Protein AF-0000000066670942 (afdb_homodimer)

pLDDT: mean 93.91, std 6.92, range [53.69, 98.94]

Sequence (354 aa):
MFTFVSGNLALDFAGTVKARSTTFDD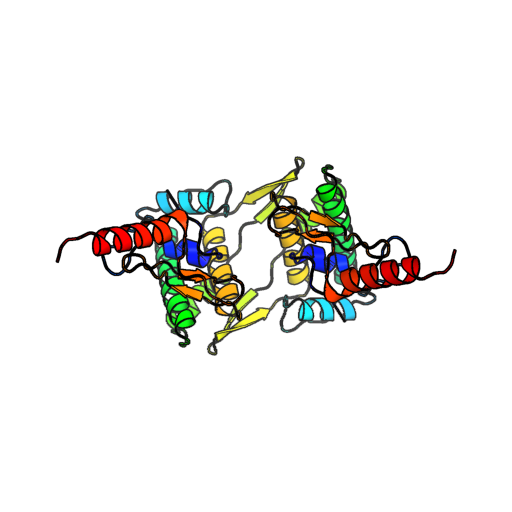SLRTPADLADWFRAAELLDRVSDCDAATFEQAVRLREAAYRMAVAKAHGETFADPDRRLVNELAKGEIPMLSLRPDGTLRRSGPPATALAAIARAAIELLGSPATVKECGRDACTRLYVDASRGGTRRWCDMTICGNRAKSAAFRARQAPEMFTFVSGNLALDFAGTVKARSTTFDDSLRTPADLADWFRAAELLDRVSDCDAATFEQAVRLREAAYRMAVAKAHGETFADPDRRLVNELAKGEIPMLSLRPDGTLRRSGPPATALAAIARAAIELLGSPATVKECGRDACTRLYVDASRGGTRRWCDMTICGNRAKSAAFRARQAPE

Organism: Nocardia brasiliensis (strain ATCC 700358 / HUJEG-1) (NCBI:txid1133849)

InterPro domains:
  IPR010852 Putative stress-induced transcription regulator [PF07336] (7-129)
  IPR010852 Putative stress-induced transcription regulator [PTHR35525] (2-175)
  IPR021005 Zinc finger, CGNR [PF11706] (132-174)
  IPR023286 ABATE domain superfamily [G3DSA:1.10.3300.10] (1-175)
  IPR023286 ABATE domain superfamily [SSF160904] (2-173)

Radius of gyration: 22.53 Å; Cα contacts (8 Å, |Δi|>4): 628; chains: 2; bounding box: 54×66×53 Å

Foldseek 3Di:
DQDDLFAFLLLSLLCCQFFDPDDRHHQLPDQVSLQVVCCVSVQAVDADGDDPVLSVLSVLLSVLLLQLLVCQLVVHDRDPVSVVSLVVLLPDAAWDWDADPVGDIHTHDYSSNSSNVSSVRSCVCSVDPWHKHAAQAPRGGRIHTQPDDPSPDRHSDCVPRVVVVVVVVVVVVVPDD/DQDDQQAFLLLSLLCCQFFDDDDRHHQLDDQVSLQVVCCVSVQAVDADGDDPVLSVLSVLLSVLLLQLLVCQLVVHDRDPVSVVSLVVLLPDAAWDWDADPVGDIHTHDYSSNSSNVSSVRSCVCSVDPWHKHAAQAPRGGRIHTQPDDPSPDRHSDCVPRVVVVVVVVVVVVVPDD

Structure (mmCIF, N/CA/C/O backbone):
data_AF-0000000066670942-model_v1
#
loop_
_entity.id
_entity.type
_entity.pdbx_description
1 polymer 'Zinc finger CGNR domain-containing protein'
#
loop_
_atom_site.group_PDB
_atom_site.id
_atom_site.type_symbol
_atom_site.label_atom_id
_atom_site.label_alt_id
_atom_site.label_comp_id
_atom_site.label_asym_id
_atom_site.label_entity_id
_atom_site.label_seq_id
_atom_site.pdbx_PDB_ins_code
_atom_site.Cartn_x
_atom_site.Cartn_y
_atom_site.Cartn_z
_atom_site.occupancy
_atom_site.B_iso_or_equiv
_atom_site.auth_seq_id
_atom_site.auth_comp_id
_atom_site.auth_asym_id
_atom_site.auth_atom_id
_atom_site.pdbx_PDB_model_num
ATOM 1 N N . MET A 1 1 ? -1.327 24 -2.428 1 80.25 1 MET A N 1
ATOM 2 C CA . MET A 1 1 ? -0.848 22.828 -3.143 1 80.25 1 MET A CA 1
ATOM 3 C C . MET A 1 1 ? -0.356 21.766 -2.168 1 80.25 1 MET A C 1
ATOM 5 O O . MET A 1 1 ? 0.244 22.078 -1.141 1 80.25 1 MET A O 1
ATOM 9 N N . PHE A 1 2 ? -0.821 20.469 -2.229 1 92.31 2 PHE A N 1
ATOM 10 C CA . PHE A 1 2 ? -0.444 19.391 -1.327 1 92.31 2 PHE A CA 1
ATOM 11 C C . PHE A 1 2 ? 0.827 18.703 -1.809 1 92.31 2 PHE A C 1
ATOM 13 O O . PHE A 1 2 ? 1.077 18.609 -3.012 1 92.31 2 PHE A O 1
ATOM 20 N N . THR A 1 3 ? 1.643 18.359 -0.934 1 90.56 3 THR A N 1
ATOM 21 C CA . THR A 1 3 ? 2.887 17.672 -1.236 1 90.56 3 THR A CA 1
ATOM 22 C C . THR A 1 3 ? 2.838 16.234 -0.722 1 90.56 3 THR A C 1
ATOM 24 O O . THR A 1 3 ? 2.391 15.984 0.4 1 90.56 3 THR A O 1
ATOM 27 N N . PHE A 1 4 ? 3.201 15.32 -1.55 1 95.56 4 PHE A N 1
ATOM 28 C CA . PHE A 1 4 ? 3.227 13.906 -1.204 1 95.56 4 PHE A CA 1
ATOM 29 C C . PHE A 1 4 ? 4.648 13.359 -1.278 1 95.56 4 PHE A C 1
ATOM 31 O O . PHE A 1 4 ? 5.047 12.797 -2.299 1 95.56 4 PHE A O 1
ATOM 38 N N . VAL A 1 5 ? 5.43 13.43 -0.169 1 94.75 5 VAL A N 1
ATOM 39 C CA . VAL A 1 5 ? 6.852 13.102 -0.218 1 94.75 5 VAL A CA 1
ATOM 40 C C . VAL A 1 5 ? 7.215 12.195 0.955 1 94.75 5 VAL A C 1
ATOM 42 O O . VAL A 1 5 ? 8.383 11.852 1.146 1 94.75 5 VAL A O 1
ATOM 45 N N . SER A 1 6 ? 6.227 11.828 1.729 1 96.88 6 SER A N 1
ATOM 46 C CA . SER A 1 6 ? 6.504 11.18 3.006 1 96.88 6 SER A CA 1
ATOM 47 C C . SER A 1 6 ? 6.68 9.672 2.834 1 96.88 6 SER A C 1
ATOM 49 O O . SER A 1 6 ? 7.164 8.992 3.74 1 96.88 6 SER A O 1
ATOM 51 N N . GLY A 1 7 ? 6.238 9.117 1.655 1 96.25 7 GLY A N 1
ATOM 52 C CA . GLY A 1 7 ? 6.355 7.688 1.405 1 96.25 7 GLY A CA 1
ATOM 53 C C . GLY A 1 7 ? 5.258 6.875 2.064 1 96.25 7 GLY A C 1
ATOM 54 O O . GLY A 1 7 ? 5.336 5.645 2.117 1 96.25 7 GLY A O 1
ATOM 55 N N . ASN A 1 8 ? 4.297 7.5 2.623 1 97.88 8 ASN A N 1
ATOM 56 C CA . ASN A 1 8 ? 3.156 6.887 3.297 1 97.88 8 ASN A CA 1
ATOM 57 C C . ASN A 1 8 ? 1.965 7.84 3.354 1 97.88 8 ASN A C 1
ATOM 59 O O . ASN A 1 8 ? 2.121 9.016 3.684 1 97.88 8 ASN A O 1
ATOM 63 N N . LEU A 1 9 ? 0.841 7.309 3.113 1 98.38 9 LEU A N 1
ATOM 64 C CA . LEU A 1 9 ? -0.393 8.078 3.002 1 98.38 9 LEU A CA 1
ATOM 65 C C . LEU A 1 9 ? -0.687 8.828 4.301 1 98.38 9 LEU A C 1
ATOM 67 O O . LEU A 1 9 ? -1.054 10 4.277 1 98.38 9 LEU A O 1
ATOM 71 N N . ALA A 1 10 ? -0.563 8.172 5.438 1 98.81 10 ALA A N 1
ATOM 72 C CA . ALA A 1 10 ? -0.869 8.781 6.727 1 98.81 10 ALA A CA 1
ATOM 73 C C . ALA A 1 10 ? 0.127 9.891 7.059 1 98.81 10 ALA A C 1
ATOM 75 O O . ALA A 1 10 ? -0.242 10.906 7.645 1 98.81 10 ALA A O 1
ATOM 76 N N . LEU A 1 11 ? 1.352 9.711 6.688 1 98.56 11 LEU A N 1
ATOM 77 C CA . LEU A 1 11 ? 2.355 10.75 6.914 1 98.56 11 LEU A CA 1
ATOM 78 C C . LEU A 1 11 ? 2.123 11.938 5.992 1 98.56 11 LEU A C 1
ATOM 80 O O . LEU A 1 11 ? 2.312 13.086 6.398 1 98.56 11 LEU A O 1
ATOM 84 N N . ASP A 1 12 ? 1.774 11.633 4.773 1 98.31 12 ASP A N 1
ATOM 85 C CA . ASP A 1 12 ? 1.421 12.727 3.869 1 98.31 12 ASP A CA 1
ATOM 86 C C . ASP A 1 12 ? 0.23 13.516 4.406 1 98.31 12 ASP A C 1
ATOM 88 O O . ASP A 1 12 ? 0.183 14.742 4.273 1 98.31 12 ASP A O 1
ATOM 92 N N . PHE A 1 13 ? -0.687 12.859 5.035 1 98.69 13 PHE A N 1
ATOM 93 C CA . PHE A 1 13 ? -1.84 13.523 5.629 1 98.69 13 PHE A CA 1
ATOM 94 C C . PHE A 1 13 ? -1.417 14.375 6.816 1 98.69 13 PHE A C 1
ATOM 96 O O . PHE A 1 13 ? -1.829 15.531 6.934 1 98.69 13 PHE A O 1
ATOM 103 N N . ALA A 1 14 ? -0.593 13.828 7.656 1 97.88 14 ALA A N 1
ATOM 104 C CA . ALA A 1 14 ? -0.061 14.594 8.789 1 97.88 14 ALA A CA 1
ATOM 105 C C . ALA A 1 14 ? 0.702 15.82 8.305 1 97.88 14 ALA A C 1
ATOM 107 O O . ALA A 1 14 ? 0.715 16.859 8.984 1 97.88 14 ALA A O 1
ATOM 108 N N . GLY A 1 15 ? 1.267 15.688 7.133 1 96.19 15 GLY A N 1
ATOM 109 C CA . GLY A 1 15 ? 2.094 16.734 6.559 1 96.19 15 GLY A CA 1
ATOM 110 C C . GLY A 1 15 ? 1.286 17.891 5.996 1 96.19 15 GLY A C 1
ATOM 111 O O . GLY A 1 15 ? 1.852 18.859 5.484 1 96.19 15 GLY A O 1
ATOM 112 N N . THR A 1 16 ? -0.009 17.781 6.07 1 96.88 16 THR A N 1
ATOM 113 C CA . THR A 1 16 ? -0.813 18.922 5.664 1 96.88 16 THR A CA 1
ATOM 114 C C . THR A 1 16 ? -0.578 20.109 6.602 1 96.88 16 THR A C 1
ATOM 116 O O . THR A 1 16 ? -0.905 21.25 6.266 1 96.88 16 THR A O 1
ATOM 119 N N . VAL A 1 17 ? -0.156 19.797 7.832 1 94.94 17 VAL A N 1
ATOM 120 C CA . VAL A 1 17 ? 0.476 20.828 8.648 1 94.94 17 VAL A CA 1
ATOM 121 C C . VAL A 1 17 ? 1.97 20.891 8.336 1 94.94 17 VAL A C 1
ATOM 123 O O . VAL A 1 17 ? 2.727 20 8.711 1 94.94 17 VAL A O 1
ATOM 126 N N . LYS A 1 18 ? 2.383 21.828 7.688 1 86.25 18 LYS A N 1
ATOM 127 C CA . LYS A 1 18 ? 3.729 21.906 7.125 1 86.25 18 LYS A CA 1
ATOM 128 C C . LYS A 1 18 ? 4.766 22.172 8.211 1 86.25 18 LYS A C 1
ATOM 130 O O . LYS A 1 18 ? 5.906 21.719 8.117 1 86.25 18 LYS A O 1
ATOM 135 N N . ALA A 1 19 ? 4.434 23.016 9.164 1 86.12 19 ALA A N 1
ATOM 136 C CA . ALA A 1 19 ? 5.301 23.359 10.289 1 86.12 19 ALA A CA 1
ATOM 137 C C . ALA A 1 19 ? 4.508 23.422 11.594 1 86.12 19 ALA A C 1
ATOM 139 O O . ALA A 1 19 ? 3.439 24.031 11.641 1 86.12 19 ALA A O 1
ATOM 140 N N . ARG A 1 20 ? 5 22.766 12.555 1 87.88 20 ARG A N 1
ATOM 141 C CA . ARG A 1 20 ? 4.293 22.688 13.828 1 87.88 20 ARG A CA 1
ATOM 142 C C . ARG A 1 20 ? 5.055 23.438 14.914 1 87.88 20 ARG A C 1
ATOM 144 O O . ARG A 1 20 ? 4.477 23.812 15.945 1 87.88 20 ARG A O 1
ATOM 151 N N . SER A 1 21 ? 6.242 23.719 14.742 1 79.25 21 SER A N 1
ATOM 152 C CA . SER A 1 21 ? 7.066 24.328 15.781 1 79.25 21 SER A CA 1
ATOM 153 C C . SER A 1 21 ? 7.242 25.828 15.539 1 79.25 21 SER A C 1
ATOM 155 O O . SER A 1 21 ? 7.426 26.594 16.484 1 79.25 21 SER A O 1
ATOM 157 N N . THR A 1 22 ? 7.277 26.312 14.328 1 77.44 22 THR A N 1
ATOM 158 C CA . THR A 1 22 ? 7.504 27.719 14.031 1 77.44 22 THR A CA 1
ATOM 159 C C . THR A 1 22 ? 6.203 28.406 13.609 1 77.44 22 THR A C 1
ATOM 161 O O . THR A 1 22 ? 5.484 28.953 14.445 1 77.44 22 THR A O 1
ATOM 164 N N . THR A 1 23 ? 5.977 28.328 12.266 1 72.25 23 THR A N 1
ATOM 165 C CA . THR A 1 23 ? 4.734 28.906 11.773 1 72.25 23 THR A CA 1
ATOM 166 C C . THR A 1 23 ? 3.715 27.812 11.461 1 72.25 23 THR A C 1
ATOM 168 O O . THR A 1 23 ? 3.932 26.984 10.57 1 72.25 23 THR A O 1
ATOM 171 N N . PHE A 1 24 ? 2.799 27.734 12.484 1 74.5 24 PHE A N 1
ATOM 172 C CA . PHE A 1 24 ? 1.736 26.766 12.234 1 74.5 24 PHE A CA 1
ATOM 173 C C . PHE A 1 24 ? 1.035 27.062 10.914 1 74.5 24 PHE A C 1
ATOM 175 O O . PHE A 1 24 ? 0.404 28.109 10.758 1 74.5 24 PHE A O 1
ATOM 182 N N . ASP A 1 25 ? 1.365 26.156 9.898 1 85.88 25 ASP A N 1
ATOM 183 C CA . ASP A 1 25 ? 0.782 26.266 8.562 1 85.88 25 ASP A CA 1
ATOM 184 C C . ASP A 1 25 ? -0.02 25.031 8.211 1 85.88 25 ASP A C 1
ATOM 186 O O . ASP A 1 25 ? 0.55 24 7.812 1 85.88 25 ASP A O 1
ATOM 190 N N . ASP A 1 26 ? -1.391 25.172 8.305 1 92.12 26 ASP A N 1
ATOM 191 C CA . ASP A 1 26 ? -2.326 24.078 8.086 1 92.12 26 ASP A CA 1
ATOM 192 C C . ASP A 1 26 ? -3.045 24.219 6.746 1 92.12 26 ASP A C 1
ATOM 194 O O . ASP A 1 26 ? -3.783 25.188 6.539 1 92.12 26 ASP A O 1
ATOM 198 N N . SER A 1 27 ? -2.838 23.266 5.914 1 93.75 27 SER A N 1
ATOM 199 C CA . SER A 1 27 ? -3.467 23.344 4.598 1 93.75 27 SER A CA 1
ATOM 200 C C . SER A 1 27 ? -4.898 22.812 4.645 1 93.75 27 SER A C 1
ATOM 202 O O . SER A 1 27 ? -5.645 22.953 3.672 1 93.75 27 SER A O 1
ATOM 204 N N . LEU A 1 28 ? -5.336 22.25 5.777 1 94.81 28 LEU A N 1
ATOM 205 C CA . LEU A 1 28 ? -6.703 21.781 5.977 1 94.81 28 LEU A CA 1
ATOM 206 C C . LEU A 1 28 ? -7.488 22.734 6.859 1 94.81 28 LEU A C 1
ATOM 208 O O . LEU A 1 28 ? -7.691 22.469 8.047 1 94.81 28 LEU A O 1
ATOM 212 N N . ARG A 1 29 ? -8.086 23.734 6.27 1 94.12 29 ARG A N 1
ATOM 213 C CA . ARG A 1 29 ? -8.758 24.781 7.031 1 94.12 29 ARG A CA 1
ATOM 214 C C . ARG A 1 29 ? -10.266 24.562 7.043 1 94.12 29 ARG A C 1
ATOM 216 O O . ARG A 1 29 ? -10.945 24.984 7.98 1 94.12 29 ARG A O 1
ATOM 223 N N . THR A 1 30 ? -10.758 23.922 5.977 1 95.31 30 THR A N 1
ATOM 224 C CA . THR A 1 30 ? -12.195 23.703 5.82 1 95.31 30 THR A CA 1
ATOM 225 C C . THR A 1 30 ? -12.484 22.297 5.34 1 95.31 30 THR A C 1
ATOM 227 O O . THR A 1 30 ? -11.594 21.609 4.828 1 95.31 30 THR A O 1
ATOM 230 N N . PRO A 1 31 ? -13.734 21.891 5.492 1 96.62 31 PRO A N 1
ATOM 231 C CA . PRO A 1 31 ? -14.117 20.594 4.93 1 96.62 31 PRO A CA 1
ATOM 232 C C . PRO A 1 31 ? -13.844 20.5 3.432 1 96.62 31 PRO A C 1
ATOM 234 O O . PRO A 1 31 ? -13.539 19.422 2.926 1 96.62 31 PRO A O 1
ATOM 237 N N . ALA A 1 32 ? -13.961 21.594 2.77 1 95.75 32 ALA A N 1
ATOM 238 C CA . ALA A 1 32 ? -13.672 21.609 1.339 1 95.75 32 ALA A CA 1
ATOM 239 C C . ALA A 1 32 ? -12.195 21.297 1.071 1 95.75 32 ALA A C 1
ATOM 241 O O . ALA A 1 32 ? -11.867 20.625 0.099 1 95.75 32 ALA A O 1
ATOM 242 N N . ASP A 1 33 ? -11.312 21.781 1.897 1 96.56 33 ASP A N 1
ATOM 243 C CA . ASP A 1 33 ? -9.891 21.469 1.775 1 96.56 33 ASP A CA 1
ATOM 244 C C . ASP A 1 33 ? -9.633 19.984 1.952 1 96.56 33 ASP A C 1
ATOM 246 O O . ASP A 1 33 ? -8.766 19.406 1.286 1 96.56 33 ASP A O 1
ATOM 250 N N . LEU A 1 34 ? -10.398 19.422 2.869 1 97.69 34 LEU A N 1
ATOM 251 C CA . LEU A 1 34 ? -10.266 18 3.111 1 97.69 34 LEU A CA 1
ATOM 252 C C . LEU A 1 34 ? -10.664 17.188 1.877 1 97.69 34 LEU A C 1
ATOM 254 O O . LEU A 1 34 ? -9.961 16.266 1.476 1 97.69 34 LEU A O 1
ATOM 258 N N . ALA A 1 35 ? -11.734 17.547 1.282 1 97.06 35 ALA A N 1
ATOM 259 C CA . ALA A 1 35 ? -12.188 16.891 0.056 1 97.06 35 ALA A CA 1
ATOM 260 C C . ALA A 1 35 ? -11.141 17.016 -1.05 1 97.06 35 ALA A C 1
ATOM 262 O O . ALA A 1 35 ? -10.859 16.062 -1.764 1 97.06 35 ALA A O 1
ATOM 263 N N . ASP A 1 36 ? -10.594 18.203 -1.16 1 96.75 36 ASP A N 1
ATOM 264 C CA . ASP A 1 36 ? -9.547 18.438 -2.148 1 96.75 36 ASP A CA 1
ATOM 265 C C . ASP A 1 36 ? -8.336 17.547 -1.884 1 96.75 36 ASP A C 1
ATOM 267 O O . ASP A 1 36 ? -7.723 17.031 -2.82 1 96.75 36 ASP A O 1
ATOM 271 N N . TRP A 1 37 ? -8.039 17.391 -0.646 1 97.88 37 TRP A N 1
ATOM 272 C CA . TRP A 1 37 ? -6.895 16.547 -0.311 1 97.88 37 TRP A CA 1
ATOM 273 C C . TRP A 1 37 ? -7.172 15.094 -0.662 1 97.88 37 TRP A C 1
ATOM 275 O O . TRP A 1 37 ? -6.301 14.398 -1.191 1 97.88 37 TRP A O 1
ATOM 285 N N . PHE A 1 38 ? -8.398 14.578 -0.378 1 98.12 38 PHE A N 1
ATOM 286 C CA . PHE A 1 38 ? -8.766 13.203 -0.715 1 98.12 38 PHE A CA 1
ATOM 287 C C . PHE A 1 38 ? -8.602 12.953 -2.209 1 98.12 38 PHE A C 1
ATOM 289 O O . PHE A 1 38 ? -8.133 11.883 -2.617 1 98.12 38 PHE A O 1
ATOM 296 N N . ARG A 1 39 ? -8.938 13.914 -2.971 1 97 39 ARG A N 1
ATOM 297 C CA . ARG A 1 39 ? -8.812 13.797 -4.418 1 97 39 ARG A CA 1
ATOM 298 C C . ARG A 1 39 ? -7.352 13.812 -4.848 1 97 39 ARG A C 1
ATOM 300 O O . ARG A 1 39 ? -6.918 12.961 -5.625 1 97 39 ARG A O 1
ATOM 307 N N . ALA A 1 40 ? -6.59 14.742 -4.309 1 97.06 40 ALA A N 1
ATOM 308 C CA . ALA A 1 40 ? -5.176 14.891 -4.66 1 97.06 40 ALA A CA 1
ATOM 309 C C . ALA A 1 40 ? -4.383 13.648 -4.254 1 97.06 40 ALA A C 1
ATOM 311 O O . ALA A 1 40 ? -3.434 13.266 -4.941 1 97.06 40 ALA A O 1
ATOM 312 N N . ALA A 1 41 ? -4.797 13.047 -3.158 1 97.75 41 ALA A N 1
ATOM 313 C CA . ALA A 1 41 ? -4.133 11.844 -2.65 1 97.75 41 ALA A CA 1
ATOM 314 C C . ALA A 1 41 ? -4.602 10.602 -3.395 1 97.75 41 ALA A C 1
ATOM 316 O O . ALA A 1 41 ? -4.16 9.484 -3.098 1 97.75 41 ALA A O 1
ATOM 317 N N . GLU A 1 42 ? -5.582 10.797 -4.32 1 97.12 42 GLU A N 1
ATOM 318 C CA . GLU A 1 42 ? -6.129 9.719 -5.141 1 97.12 42 GLU A CA 1
ATOM 319 C C . GLU A 1 42 ? -6.812 8.664 -4.277 1 97.12 42 GLU A C 1
ATOM 321 O O . GLU A 1 42 ? -6.672 7.465 -4.531 1 97.12 42 GLU A O 1
ATOM 326 N N . LEU A 1 43 ? -7.504 9.133 -3.25 1 98 43 LEU A N 1
ATOM 327 C CA . LEU A 1 43 ? -8.281 8.234 -2.402 1 98 43 LEU A CA 1
ATOM 328 C C . LEU A 1 43 ? -9.688 8.047 -2.955 1 98 43 LEU A C 1
ATOM 330 O O . LEU A 1 43 ? -10.273 6.969 -2.812 1 98 43 LEU A O 1
ATOM 334 N N . LEU A 1 44 ? -10.195 9.086 -3.543 1 98 44 LEU A N 1
ATOM 335 C CA . LEU A 1 44 ? -11.516 9.133 -4.16 1 98 44 LEU A CA 1
ATOM 336 C C . LEU A 1 44 ? -11.484 9.945 -5.453 1 98 44 LEU A C 1
ATOM 338 O O . LEU A 1 44 ? -10.891 11.023 -5.5 1 98 44 LEU A O 1
ATOM 342 N N . ASP A 1 45 ? -12.086 9.422 -6.465 1 97 45 ASP A N 1
ATOM 343 C CA . ASP A 1 45 ? -12.109 10.156 -7.727 1 97 45 ASP A CA 1
ATOM 344 C C . ASP A 1 45 ? -13.125 11.297 -7.672 1 97 45 ASP A C 1
ATOM 346 O O . ASP A 1 45 ? -12.875 12.383 -8.203 1 97 45 ASP A O 1
ATOM 350 N N . ARG A 1 46 ? -14.281 11 -7.094 1 93.06 46 ARG A N 1
ATOM 351 C CA . ARG A 1 46 ? -15.297 12.008 -6.793 1 93.06 46 ARG A CA 1
ATOM 352 C C . ARG A 1 46 ? -15.562 12.078 -5.293 1 93.06 46 ARG A C 1
ATOM 354 O O . ARG A 1 46 ? -15.82 11.062 -4.652 1 93.06 46 ARG A O 1
ATOM 361 N N . VAL A 1 47 ? -15.344 13.305 -4.762 1 90.25 47 VAL A N 1
ATOM 362 C CA . VAL A 1 47 ? -15.523 13.453 -3.322 1 90.25 47 VAL A CA 1
ATOM 363 C C . VAL A 1 47 ? -16.734 14.336 -3.043 1 90.25 47 VAL A C 1
ATOM 365 O O . VAL A 1 47 ? -16.828 15.453 -3.559 1 90.25 47 VAL A O 1
ATOM 368 N N . SER A 1 48 ? -17.656 13.742 -2.371 1 88.31 48 SER A N 1
ATOM 369 C CA . SER A 1 48 ? -18.75 14.57 -1.877 1 88.31 48 SER A CA 1
ATOM 370 C C . SER A 1 48 ? -18.281 15.547 -0.812 1 88.31 48 SER A C 1
ATOM 372 O O . SER A 1 48 ? -17.156 15.422 -0.3 1 88.31 48 SER A O 1
ATOM 374 N N . ASP A 1 49 ? -19.078 16.484 -0.504 1 88.44 49 ASP A N 1
ATOM 375 C CA . ASP A 1 49 ? -18.766 17.438 0.546 1 88.44 49 ASP A CA 1
ATOM 376 C C . ASP A 1 49 ? -18.562 16.734 1.89 1 88.44 49 ASP A C 1
ATOM 378 O O . ASP A 1 49 ? -19.359 15.875 2.266 1 88.44 49 ASP A O 1
ATOM 382 N N . CYS A 1 50 ? -17.5 17.078 2.467 1 93.69 50 CYS A N 1
ATOM 383 C CA . CYS A 1 50 ? -17.266 16.594 3.826 1 93.69 50 CYS A CA 1
ATOM 384 C C . CYS A 1 50 ? -18.047 17.438 4.836 1 93.69 50 CYS A C 1
ATOM 386 O O . CYS A 1 50 ? -18.094 18.656 4.723 1 93.69 50 CYS A O 1
ATOM 388 N N . ASP A 1 51 ? -18.688 16.812 5.715 1 94.94 51 ASP A N 1
ATOM 389 C CA . ASP A 1 51 ? -19.375 17.578 6.758 1 94.94 51 ASP A CA 1
ATOM 390 C C . ASP A 1 51 ? -18.422 17.891 7.918 1 94.94 51 ASP A C 1
ATOM 392 O O . ASP A 1 51 ? -17.266 17.469 7.918 1 94.94 51 ASP A O 1
ATOM 396 N N . ALA A 1 52 ? -18.891 18.625 8.836 1 96 52 ALA A N 1
ATOM 397 C CA . ALA A 1 52 ? -18.078 19.109 9.953 1 96 52 ALA A CA 1
ATOM 398 C C . ALA A 1 52 ? -17.578 17.953 10.805 1 96 52 ALA A C 1
ATOM 400 O O . ALA A 1 52 ? -16.453 17.969 11.305 1 96 52 ALA A O 1
ATOM 401 N N . ALA A 1 53 ? -18.438 17 10.953 1 96.12 53 ALA A N 1
ATOM 402 C CA . ALA A 1 53 ? -18.062 15.852 11.773 1 96.12 53 ALA A CA 1
ATOM 403 C C . ALA A 1 53 ? -16.922 15.062 11.141 1 96.12 53 ALA A C 1
ATOM 405 O O . ALA A 1 53 ? -15.977 14.672 11.836 1 96.12 53 ALA A O 1
ATOM 406 N N . THR A 1 54 ? -17.047 14.844 9.852 1 96.62 54 THR A N 1
ATOM 407 C CA . THR A 1 54 ? -15.977 14.156 9.125 1 96.62 54 THR A CA 1
ATOM 408 C C . THR A 1 54 ? -14.68 14.953 9.188 1 96.62 54 THR A C 1
ATOM 410 O O . THR A 1 54 ? -13.602 14.375 9.359 1 96.62 54 THR A O 1
ATOM 413 N N . PHE A 1 55 ? -14.797 16.25 9.055 1 98 55 PHE A N 1
ATOM 414 C CA . PHE A 1 55 ? -13.633 17.125 9.109 1 98 55 PHE A CA 1
ATOM 415 C C . PHE A 1 55 ? -12.961 17.047 10.477 1 98 55 PHE A C 1
ATOM 417 O O . PHE A 1 55 ? -11.734 16.922 10.562 1 98 55 PHE A O 1
ATOM 424 N N . GLU A 1 56 ? -13.711 17.062 11.477 1 97.81 56 GLU A N 1
ATOM 425 C CA . GLU A 1 56 ? -13.164 16.984 12.828 1 97.81 56 GLU A CA 1
ATOM 426 C C . GLU A 1 56 ? -12.469 15.641 13.055 1 97.81 56 GLU A C 1
ATOM 428 O O . GLU A 1 56 ? -11.383 15.594 13.648 1 97.81 56 GLU A O 1
ATOM 433 N N . GLN A 1 57 ? -13.109 14.586 12.602 1 98.19 57 GLN A N 1
ATOM 434 C CA . GLN A 1 57 ? -12.5 13.266 12.719 1 98.19 57 GLN A CA 1
ATOM 435 C C . GLN A 1 57 ? -11.18 13.195 11.961 1 98.19 57 GLN A C 1
ATOM 437 O O . GLN A 1 57 ? -10.219 12.578 12.43 1 98.19 57 GLN A O 1
ATOM 442 N N . ALA A 1 58 ? -11.164 13.812 10.828 1 98.69 58 ALA A N 1
ATOM 443 C CA . ALA A 1 58 ? -9.953 13.836 10.016 1 98.69 58 ALA A CA 1
ATOM 444 C C . ALA A 1 58 ? -8.812 14.531 10.75 1 98.69 58 ALA A C 1
ATOM 446 O O . ALA A 1 58 ? -7.68 14.039 10.75 1 98.69 58 ALA A O 1
ATOM 447 N N . VAL A 1 59 ? -9.125 15.617 11.32 1 98.44 59 VAL A N 1
ATOM 448 C CA . VAL A 1 59 ? -8.117 16.391 12.039 1 98.44 59 VAL A CA 1
ATOM 449 C C . VAL A 1 59 ? -7.609 15.57 13.234 1 98.44 59 VAL A C 1
ATOM 451 O O . VAL A 1 59 ? -6.406 15.523 13.492 1 98.44 59 VAL A O 1
ATOM 454 N N . ARG A 1 60 ? -8.508 14.914 13.93 1 98.75 60 ARG A N 1
ATOM 455 C CA . ARG A 1 60 ? -8.109 14.07 15.047 1 98.75 60 ARG A CA 1
ATOM 456 C C . ARG A 1 60 ? -7.207 12.93 14.578 1 98.75 60 ARG A C 1
ATOM 458 O O . ARG A 1 60 ? -6.215 12.609 15.227 1 98.75 60 ARG A O 1
ATOM 465 N N . LEU A 1 61 ? -7.59 12.352 13.477 1 98.88 61 LEU A N 1
ATOM 466 C CA . LEU A 1 61 ? -6.781 11.281 12.898 1 98.88 61 LEU A CA 1
ATOM 467 C C . LEU A 1 61 ? -5.395 11.789 12.523 1 98.88 61 LEU A C 1
ATOM 469 O O . LEU A 1 61 ? -4.391 11.141 12.82 1 98.88 61 LEU A O 1
ATOM 473 N N . ARG A 1 62 ? -5.375 12.945 11.867 1 98.75 62 ARG A N 1
ATOM 474 C CA . ARG A 1 62 ? -4.121 13.555 11.445 1 98.75 62 ARG A CA 1
ATOM 475 C C . ARG A 1 62 ? -3.174 13.734 12.633 1 98.75 62 ARG A C 1
ATOM 477 O O . ARG A 1 62 ? -2.002 13.359 12.555 1 98.75 62 ARG A O 1
ATOM 484 N N . GLU A 1 63 ? -3.691 14.242 13.688 1 98.38 63 GLU A N 1
ATOM 485 C CA . GLU A 1 63 ? -2.869 14.555 14.852 1 98.38 63 GLU A CA 1
ATOM 486 C C . GLU A 1 63 ? -2.428 13.281 15.57 1 98.38 63 GLU A C 1
ATOM 488 O O . GLU A 1 63 ? -1.289 13.188 16.031 1 98.38 63 GLU A O 1
ATOM 493 N N . ALA A 1 64 ? -3.314 12.352 15.68 1 98.88 64 ALA A N 1
ATOM 494 C CA . ALA A 1 64 ? -2.953 11.07 16.281 1 98.88 64 ALA A CA 1
ATOM 495 C C . ALA A 1 64 ? -1.859 10.375 15.484 1 98.88 64 ALA A C 1
ATOM 497 O O . ALA A 1 64 ? -0.881 9.883 16.047 1 98.88 64 ALA A O 1
ATOM 498 N N . ALA A 1 65 ? -2.047 10.328 14.172 1 98.81 65 ALA A N 1
ATOM 499 C CA . ALA A 1 65 ? -1.046 9.719 13.305 1 98.81 65 ALA A CA 1
ATOM 500 C C . ALA A 1 65 ? 0.302 10.422 13.438 1 98.81 65 ALA A C 1
ATOM 502 O O . ALA A 1 65 ? 1.348 9.773 13.484 1 98.81 65 ALA A O 1
ATOM 503 N N . TYR A 1 66 ? 0.252 11.719 13.523 1 98.44 66 TYR A N 1
ATOM 504 C CA . TYR A 1 66 ? 1.476 12.5 13.688 1 98.44 66 TYR A CA 1
ATOM 505 C C . TYR A 1 66 ? 2.182 12.133 14.984 1 98.44 66 TYR A C 1
ATOM 507 O O . TYR A 1 66 ? 3.371 11.805 14.984 1 98.44 66 TYR A O 1
ATOM 515 N N . ARG A 1 67 ? 1.472 12.164 16.062 1 98.62 67 ARG A N 1
ATOM 516 C CA . ARG A 1 67 ? 2.066 11.883 17.375 1 98.62 67 ARG A CA 1
ATOM 517 C C . ARG A 1 67 ? 2.635 10.469 17.422 1 98.62 67 ARG A C 1
ATOM 519 O O . ARG A 1 67 ? 3.723 10.25 17.953 1 98.62 67 ARG A O 1
ATOM 526 N N . MET A 1 68 ? 1.95 9.578 16.844 1 98.81 68 MET A N 1
ATOM 527 C CA . MET A 1 68 ? 2.42 8.195 16.859 1 98.81 68 MET A CA 1
ATOM 528 C C . MET A 1 68 ? 3.637 8.031 15.953 1 98.81 68 MET A C 1
ATOM 530 O O . MET A 1 68 ? 4.543 7.254 16.266 1 98.81 68 MET A O 1
ATOM 534 N N . ALA A 1 69 ? 3.643 8.727 14.844 1 98.75 69 ALA A N 1
ATOM 535 C CA . ALA A 1 69 ? 4.805 8.68 13.961 1 98.75 69 ALA A CA 1
ATOM 536 C C . ALA A 1 69 ? 6.035 9.273 14.641 1 98.75 69 ALA A C 1
ATOM 538 O O . ALA A 1 69 ? 7.145 8.75 14.484 1 98.75 69 ALA A O 1
ATOM 539 N N . VAL A 1 70 ? 5.863 10.328 15.359 1 98.12 70 VAL A N 1
ATOM 540 C CA . VAL A 1 70 ? 6.953 10.914 16.141 1 98.12 70 VAL A CA 1
ATOM 541 C C . VAL A 1 70 ? 7.461 9.906 17.156 1 98.12 70 VAL A C 1
ATOM 543 O O . VAL A 1 70 ? 8.672 9.711 17.297 1 98.12 70 VAL A O 1
ATOM 546 N N . ALA A 1 71 ? 6.539 9.312 17.859 1 98.5 71 ALA A N 1
ATOM 547 C CA . ALA A 1 71 ? 6.918 8.289 18.844 1 98.5 71 ALA A CA 1
ATOM 548 C C . ALA A 1 71 ? 7.742 7.184 18.188 1 98.5 71 ALA A C 1
ATOM 550 O O . ALA A 1 71 ? 8.766 6.762 18.719 1 98.5 71 ALA A O 1
ATOM 551 N N . LYS A 1 72 ? 7.293 6.73 17.047 1 98.12 72 LYS A N 1
ATOM 552 C CA . LYS A 1 72 ? 8.031 5.703 16.328 1 98.12 72 LYS A CA 1
ATOM 553 C C . LYS A 1 72 ? 9.438 6.18 15.977 1 98.12 72 LYS A C 1
ATOM 555 O O . LYS A 1 72 ? 10.414 5.441 16.141 1 98.12 72 LYS A O 1
ATOM 560 N N . ALA A 1 73 ? 9.516 7.34 15.461 1 97.56 73 ALA A N 1
ATOM 561 C CA . ALA A 1 73 ? 10.805 7.898 15.055 1 97.56 73 ALA A CA 1
ATOM 562 C C . ALA A 1 73 ? 11.781 7.938 16.219 1 97.56 73 ALA A C 1
ATOM 564 O O . ALA A 1 73 ? 12.992 7.828 16.031 1 97.56 73 ALA A O 1
ATOM 565 N N . HIS A 1 74 ? 11.258 8.008 17.359 1 97.62 74 HIS A N 1
ATOM 566 C CA . HIS A 1 74 ? 12.094 8.148 18.547 1 97.62 74 HIS A CA 1
ATOM 567 C C . HIS A 1 74 ? 12.156 6.852 19.344 1 97.62 74 HIS A C 1
ATOM 569 O O . HIS A 1 74 ? 12.703 6.82 20.453 1 97.62 74 HIS A O 1
ATOM 575 N N . GLY A 1 75 ? 11.555 5.82 18.875 1 96.81 75 GLY A N 1
ATOM 576 C CA . GLY A 1 75 ? 11.57 4.527 19.531 1 96.81 75 GLY A CA 1
ATOM 577 C C . GLY A 1 75 ? 10.742 4.496 20.797 1 96.81 75 GLY A C 1
ATOM 578 O O . GLY A 1 75 ? 11.094 3.812 21.766 1 96.81 75 GLY A O 1
ATOM 579 N N . GLU A 1 76 ? 9.695 5.266 20.812 1 97.5 76 GLU A N 1
ATOM 580 C CA . GLU A 1 76 ? 8.82 5.363 21.969 1 97.5 76 GLU A CA 1
ATOM 581 C C . GLU A 1 76 ? 7.527 4.578 21.766 1 97.5 76 GLU A C 1
ATOM 583 O O . GLU A 1 76 ? 7.207 4.191 20.641 1 97.5 76 GLU A O 1
ATOM 588 N N . THR A 1 77 ? 6.828 4.371 22.844 1 97 77 THR A N 1
ATOM 589 C CA . THR A 1 77 ? 5.547 3.676 22.781 1 97 77 THR A CA 1
ATOM 590 C C . THR A 1 77 ? 4.438 4.629 22.344 1 97 77 THR A C 1
ATOM 592 O O . THR A 1 77 ? 4.559 5.844 22.516 1 97 77 THR A O 1
ATOM 595 N N . PHE A 1 78 ? 3.408 4.059 21.781 1 98.19 78 PHE A N 1
ATOM 596 C CA . PHE A 1 78 ? 2.27 4.859 21.344 1 98.19 78 PHE A CA 1
ATOM 597 C C . PHE A 1 78 ? 1.342 5.16 22.516 1 98.19 78 PHE A C 1
ATOM 599 O O . PHE A 1 78 ? 1.094 4.293 23.359 1 98.19 78 PHE A O 1
ATOM 606 N N . ALA A 1 79 ? 0.849 6.41 22.594 1 98.31 79 ALA A N 1
ATOM 607 C CA . ALA A 1 79 ? -0.174 6.734 23.578 1 98.31 79 ALA A CA 1
ATOM 608 C C . ALA A 1 79 ? -1.465 5.965 23.312 1 98.31 79 ALA A C 1
ATOM 610 O O . ALA A 1 79 ? -1.913 5.879 22.156 1 98.31 79 ALA A O 1
ATOM 611 N N . ASP A 1 80 ? -2.129 5.488 24.328 1 98.25 80 ASP A N 1
ATOM 612 C CA . ASP A 1 80 ? -3.312 4.641 24.203 1 98.25 80 ASP A CA 1
ATOM 613 C C . ASP A 1 80 ? -4.441 5.375 23.5 1 98.25 80 ASP A C 1
ATOM 615 O O . ASP A 1 80 ? -5.102 4.809 22.625 1 98.25 80 ASP A O 1
ATOM 619 N N . PRO A 1 81 ? -4.684 6.641 23.812 1 98.69 81 PRO A N 1
ATOM 620 C CA . PRO A 1 81 ? -5.781 7.32 23.109 1 98.69 81 PRO A CA 1
ATOM 621 C C . PRO A 1 81 ? -5.555 7.426 21.609 1 98.69 81 PRO A C 1
ATOM 623 O O . PRO A 1 81 ? -6.492 7.266 20.828 1 98.69 81 PRO A O 1
ATOM 626 N N . ASP A 1 82 ? -4.336 7.664 21.219 1 98.88 82 ASP A N 1
ATOM 627 C CA . ASP A 1 82 ? -4.023 7.754 19.797 1 98.88 82 ASP A CA 1
ATOM 628 C C . ASP A 1 82 ? -4.18 6.395 19.109 1 98.88 82 ASP A C 1
ATOM 630 O O . ASP A 1 82 ? -4.793 6.297 18.047 1 98.88 82 ASP A O 1
ATOM 634 N N . ARG A 1 83 ? -3.635 5.414 19.75 1 98.81 83 ARG A N 1
ATOM 635 C CA . ARG A 1 83 ? -3.734 4.055 19.219 1 98.81 83 ARG A CA 1
ATOM 636 C C . ARG A 1 83 ? -5.191 3.641 19.062 1 98.81 83 ARG A C 1
ATOM 638 O O . ARG A 1 83 ? -5.578 3.096 18.031 1 98.81 83 ARG A O 1
ATOM 645 N N . ARG A 1 84 ? -6.012 3.906 20.047 1 98.75 84 ARG A N 1
ATOM 646 C CA . ARG A 1 84 ? -7.422 3.527 20.016 1 98.75 84 ARG A CA 1
ATOM 647 C C . ARG A 1 84 ? -8.164 4.262 18.891 1 98.75 84 ARG A C 1
ATOM 649 O O . ARG A 1 84 ? -8.992 3.674 18.203 1 98.75 84 ARG A O 1
ATOM 656 N N . LEU A 1 85 ? -7.863 5.488 18.766 1 98.81 85 LEU A N 1
ATOM 657 C CA . LEU A 1 85 ? -8.523 6.285 17.734 1 98.81 85 LEU A CA 1
ATOM 658 C C . LEU A 1 85 ? -8.195 5.746 16.344 1 98.81 85 LEU A C 1
ATOM 660 O O . LEU A 1 85 ? -9.102 5.539 15.531 1 98.81 85 LEU A O 1
ATOM 664 N N . VAL A 1 86 ? -6.945 5.551 16.062 1 98.88 86 VAL A N 1
ATOM 665 C CA . VAL A 1 86 ? -6.512 5.078 14.75 1 98.88 86 VAL A CA 1
ATOM 666 C C . VAL A 1 86 ? -7.102 3.695 14.477 1 98.88 86 VAL A C 1
ATOM 668 O O . VAL A 1 86 ? -7.59 3.428 13.383 1 98.88 86 VAL A O 1
ATOM 671 N N . ASN A 1 87 ? -7.102 2.812 15.508 1 98.88 87 ASN A N 1
ATOM 672 C CA . ASN A 1 87 ? -7.703 1.49 15.367 1 98.88 87 ASN A CA 1
ATOM 673 C C . ASN A 1 87 ? -9.195 1.582 15.062 1 98.88 87 ASN A C 1
ATOM 675 O O . ASN A 1 87 ? -9.711 0.844 14.219 1 98.88 87 ASN A O 1
ATOM 679 N N . GLU A 1 88 ? -9.836 2.461 15.719 1 98.75 88 GLU A N 1
ATOM 680 C CA . GLU A 1 88 ? -11.273 2.611 15.531 1 98.75 88 GLU A CA 1
ATOM 681 C C . GLU A 1 88 ? -11.602 3.055 14.109 1 98.75 88 GLU A C 1
ATOM 683 O O . GLU A 1 88 ? -12.492 2.494 13.469 1 98.75 88 GLU A O 1
ATOM 688 N N . LEU A 1 89 ? -10.938 4.016 13.617 1 98.62 89 LEU A N 1
ATOM 689 C CA . LEU A 1 89 ? -11.203 4.543 12.281 1 98.62 89 LEU A CA 1
ATOM 690 C C . LEU A 1 89 ? -10.82 3.527 11.211 1 98.62 89 LEU A C 1
ATOM 692 O O . LEU A 1 89 ? -11.469 3.457 10.164 1 98.62 89 LEU A O 1
ATOM 696 N N . ALA A 1 90 ? -9.828 2.701 11.492 1 98.69 90 ALA A N 1
ATOM 697 C CA . ALA A 1 90 ? -9.359 1.703 10.539 1 98.69 90 ALA A CA 1
ATOM 698 C C . ALA A 1 90 ? -10.391 0.593 10.352 1 98.69 90 ALA A C 1
ATOM 700 O O . ALA A 1 90 ? -10.312 -0.178 9.391 1 98.69 90 ALA A O 1
ATOM 701 N N . LYS A 1 91 ? -11.359 0.519 11.234 1 97.62 91 LYS A N 1
ATOM 702 C CA . LYS A 1 9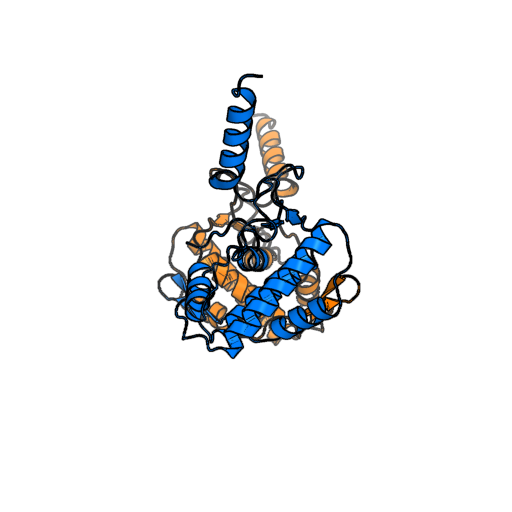1 ? -12.391 -0.512 11.172 1 97.62 91 LYS A CA 1
ATOM 703 C C . LYS A 1 91 ? -13.438 -0.188 10.102 1 97.62 91 LYS A C 1
ATOM 705 O O . LYS A 1 91 ? -14.227 -1.05 9.719 1 97.62 91 LYS A O 1
ATOM 710 N N . GLY A 1 92 ? -13.453 1.053 9.688 1 96.62 92 GLY A N 1
ATOM 711 C CA . GLY A 1 92 ? -14.461 1.479 8.727 1 96.62 92 GLY A CA 1
ATOM 712 C C . GLY A 1 92 ? -14.25 0.89 7.34 1 96.62 92 GLY A C 1
ATOM 713 O O . GLY A 1 92 ? -13.195 0.307 7.062 1 96.62 92 GLY A O 1
ATOM 714 N N . GLU A 1 93 ? -15.258 1.062 6.559 1 96.31 93 GLU A N 1
ATOM 715 C CA . GLU A 1 93 ? -15.117 0.682 5.156 1 96.31 93 GLU A CA 1
ATOM 716 C C . GLU A 1 93 ? -14.062 1.533 4.457 1 96.31 93 GLU A C 1
ATOM 718 O O . GLU A 1 93 ? -13.844 2.688 4.828 1 96.31 93 GLU A O 1
ATOM 723 N N . ILE A 1 94 ? -13.438 0.946 3.486 1 97.81 94 ILE A N 1
ATOM 724 C CA . ILE A 1 94 ? -12.453 1.669 2.691 1 97.81 94 ILE A CA 1
ATOM 725 C C . ILE A 1 94 ? -13 1.917 1.288 1 97.81 94 ILE A C 1
ATOM 727 O O . ILE A 1 94 ? -14 1.32 0.893 1 97.81 94 ILE A O 1
ATOM 731 N N . PRO A 1 95 ? -12.352 2.822 0.53 1 98.19 95 PRO A N 1
ATOM 732 C CA . PRO A 1 95 ? -12.844 3.113 -0.817 1 98.19 95 PRO A CA 1
ATOM 733 C C . PRO A 1 95 ? -12.93 1.869 -1.697 1 98.19 95 PRO A C 1
ATOM 735 O O . PRO A 1 95 ? -12.047 1.009 -1.644 1 98.19 95 PRO A O 1
ATOM 738 N N . MET A 1 96 ? -13.961 1.812 -2.441 1 98 96 MET A N 1
ATOM 739 C CA . MET A 1 96 ? -14.086 0.75 -3.438 1 98 96 MET A CA 1
ATOM 740 C C . MET A 1 96 ? -13.164 1.01 -4.625 1 98 96 MET A C 1
ATOM 742 O O . MET A 1 96 ? -13.055 2.143 -5.098 1 98 96 MET A O 1
ATOM 746 N N . LEU A 1 97 ? -12.477 -0.01 -5.035 1 98.62 97 LEU A N 1
ATOM 747 C CA . LEU A 1 97 ? -11.625 0.05 -6.215 1 98.62 97 LEU A CA 1
ATOM 748 C C . LEU A 1 97 ? -12.18 -0.827 -7.332 1 98.62 97 LEU A C 1
ATOM 750 O O . LEU A 1 97 ? -12.664 -1.93 -7.078 1 98.62 97 LEU A O 1
ATOM 754 N N . SER A 1 98 ? -12.07 -0.3 -8.516 1 98.62 98 SER A N 1
ATOM 755 C CA . SER A 1 98 ? -12.398 -1.112 -9.68 1 98.62 98 SER A CA 1
ATOM 756 C C . SER A 1 98 ? -11.625 -0.654 -10.914 1 98.62 98 SER A C 1
ATOM 758 O O . SER A 1 98 ? -11.242 0.514 -11.008 1 98.62 98 SER A O 1
ATOM 760 N N . LEU A 1 99 ? -11.367 -1.608 -11.789 1 98.69 99 LEU A N 1
ATOM 761 C CA . LEU A 1 99 ? -10.805 -1.288 -13.102 1 98.69 99 LEU A CA 1
ATOM 762 C C . LEU A 1 99 ? -11.914 -1.04 -14.117 1 98.69 99 LEU A C 1
ATOM 764 O O . LEU A 1 99 ? -12.836 -1.854 -14.25 1 98.69 99 LEU A O 1
ATOM 768 N N . ARG A 1 100 ? -11.789 0.045 -14.773 1 98.06 100 ARG A N 1
ATOM 769 C CA . ARG A 1 100 ? -12.703 0.339 -15.867 1 98.06 100 ARG A CA 1
ATOM 770 C C . ARG A 1 100 ? -12.312 -0.423 -17.125 1 98.06 100 ARG A C 1
ATOM 772 O O . ARG A 1 100 ? -11.211 -0.977 -17.203 1 98.06 100 ARG A O 1
ATOM 779 N N . PRO A 1 101 ? -13.203 -0.468 -18.109 1 96.69 101 PRO A N 1
ATOM 780 C CA . PRO A 1 101 ? -12.891 -1.183 -19.344 1 96.69 101 PRO A CA 1
ATOM 781 C C . PRO A 1 101 ? -11.664 -0.617 -20.062 1 96.69 101 PRO A C 1
ATOM 783 O O . PRO A 1 101 ? -10.938 -1.355 -20.734 1 96.69 101 PRO A O 1
ATOM 786 N N . ASP A 1 102 ? -11.398 0.669 -19.891 1 95.69 102 ASP A N 1
ATOM 787 C CA . ASP A 1 102 ? -10.25 1.275 -20.578 1 95.69 102 ASP A CA 1
ATOM 788 C C . ASP A 1 102 ? -8.969 1.068 -19.766 1 95.69 102 ASP A C 1
ATOM 790 O O . ASP A 1 102 ? -7.914 1.596 -20.125 1 95.69 102 ASP A O 1
ATOM 794 N N . GLY A 1 103 ? -9.086 0.386 -18.672 1 95.69 103 GLY A N 1
ATOM 795 C CA . GLY A 1 103 ? -7.906 0.022 -17.891 1 95.69 103 GLY A CA 1
ATOM 796 C C . GLY A 1 103 ? -7.582 1.017 -16.797 1 95.69 103 GLY A C 1
ATOM 797 O O . GLY A 1 103 ? -6.633 0.817 -16.031 1 95.69 103 GLY A O 1
ATOM 798 N N . THR A 1 104 ? -8.438 2.021 -16.656 1 96.81 104 THR A N 1
ATOM 799 C CA . THR A 1 104 ? -8.164 3.02 -15.633 1 96.81 104 THR A CA 1
ATOM 800 C C . THR A 1 104 ? -8.797 2.617 -14.305 1 96.81 104 THR A C 1
ATOM 802 O O . THR A 1 104 ? -9.797 1.89 -14.281 1 96.81 104 THR A O 1
ATOM 805 N N . LEU A 1 105 ? -8.164 3.076 -13.219 1 98.19 105 LEU A N 1
ATOM 806 C CA . LEU A 1 105 ? -8.602 2.766 -11.859 1 98.19 105 LEU A CA 1
ATOM 807 C C . LEU A 1 105 ? -9.664 3.75 -11.391 1 98.19 105 LEU A C 1
ATOM 809 O O . LEU A 1 105 ? -9.539 4.957 -11.609 1 98.19 105 LEU A O 1
ATOM 813 N N . ARG A 1 106 ? -10.742 3.225 -10.859 1 98.19 106 ARG A N 1
ATOM 814 C CA . ARG A 1 106 ? -11.789 4.023 -10.234 1 98.19 106 ARG A CA 1
ATOM 815 C C . ARG A 1 106 ? -11.805 3.812 -8.727 1 98.19 106 ARG A C 1
ATOM 817 O O . ARG A 1 106 ? -11.805 2.674 -8.25 1 98.19 106 ARG A O 1
ATOM 824 N N . ARG A 1 107 ? -11.836 4.891 -8.008 1 98.38 107 ARG A N 1
ATOM 825 C CA . ARG A 1 107 ? -11.961 4.895 -6.555 1 98.38 107 ARG A CA 1
ATOM 826 C C . ARG A 1 107 ? -13.242 5.605 -6.121 1 98.38 107 ARG A C 1
ATOM 828 O O . ARG A 1 107 ? -13.453 6.773 -6.461 1 98.38 107 ARG A O 1
ATOM 835 N N . SER A 1 108 ? -14.055 4.914 -5.332 1 97.94 108 SER A N 1
ATOM 836 C CA . SER A 1 108 ? -15.336 5.516 -4.977 1 97.94 108 SER A CA 1
ATOM 837 C C . SER A 1 108 ? -15.711 5.203 -3.531 1 97.94 108 SER A C 1
ATOM 839 O O . SER A 1 108 ? -15.227 4.227 -2.957 1 97.94 108 SER A O 1
ATOM 841 N N . GLY A 1 109 ? -16.531 6.008 -2.877 1 97.31 109 GLY A N 1
ATOM 842 C CA . GLY A 1 109 ? -17.047 5.863 -1.523 1 97.31 109 GLY A CA 1
ATOM 843 C C . GLY A 1 109 ? -17.297 7.191 -0.836 1 97.31 109 GLY A C 1
ATOM 844 O O . GLY A 1 109 ? -16.938 8.242 -1.355 1 97.31 109 GLY A O 1
ATOM 845 N N . PRO A 1 110 ? -18.016 7.188 0.209 1 96.81 110 PRO A N 1
ATOM 846 C CA . PRO A 1 110 ? -18.156 8.406 1.01 1 96.81 110 PRO A CA 1
ATOM 847 C C . PRO A 1 110 ? -16.844 8.852 1.646 1 96.81 110 PRO A C 1
ATOM 849 O O . PRO A 1 110 ? -15.906 8.055 1.744 1 96.81 110 PRO A O 1
ATOM 852 N N . PRO A 1 111 ? -16.719 10.062 2.059 1 97.06 111 PRO A N 1
ATOM 853 C CA . PRO A 1 111 ? -15.484 10.617 2.631 1 97.06 111 PRO A CA 1
ATOM 854 C C . PRO A 1 111 ? -14.953 9.781 3.793 1 97.06 111 PRO A C 1
ATOM 856 O O . PRO A 1 111 ? -13.734 9.664 3.965 1 97.06 111 PRO A O 1
ATOM 859 N N . ALA A 1 112 ? -15.859 9.156 4.531 1 96.62 112 ALA A N 1
ATOM 860 C CA . ALA A 1 112 ? -15.445 8.359 5.684 1 96.62 112 ALA A CA 1
ATOM 861 C C . ALA A 1 112 ? -14.547 7.203 5.258 1 96.62 112 ALA A C 1
ATOM 863 O O . ALA A 1 112 ? -13.68 6.773 6.02 1 96.62 112 ALA A O 1
ATOM 864 N N . THR A 1 113 ? -14.727 6.711 4.016 1 97.88 113 THR A N 1
ATOM 865 C CA . THR A 1 113 ? -13.898 5.617 3.531 1 97.88 113 THR A CA 1
ATOM 866 C C . THR A 1 113 ? -12.453 6.066 3.355 1 97.88 113 THR A C 1
ATOM 868 O O . THR A 1 113 ? -11.523 5.281 3.545 1 97.88 113 THR A O 1
ATOM 871 N N . ALA A 1 114 ? -12.273 7.297 3.002 1 98.38 114 ALA A N 1
ATOM 872 C CA . ALA A 1 114 ? -10.93 7.848 2.869 1 98.38 114 ALA A CA 1
ATOM 873 C C . ALA A 1 114 ? -10.234 7.926 4.223 1 98.38 114 ALA A C 1
ATOM 875 O O . ALA A 1 114 ? -9.039 7.637 4.332 1 98.38 114 ALA A O 1
ATOM 876 N N . LEU A 1 115 ? -10.984 8.281 5.254 1 98.38 115 LEU A N 1
ATOM 877 C CA . LEU A 1 115 ? -10.422 8.336 6.598 1 98.38 115 LEU A CA 1
ATOM 878 C C . LEU A 1 115 ? -9.961 6.957 7.055 1 98.38 115 LEU A C 1
ATOM 880 O O . LEU A 1 115 ? -8.883 6.812 7.625 1 98.38 115 LEU A O 1
ATOM 884 N N . ALA A 1 116 ? -10.797 6.008 6.762 1 98.62 116 ALA A N 1
ATOM 885 C CA . ALA A 1 116 ? -10.453 4.637 7.125 1 98.62 116 ALA A CA 1
ATOM 886 C C . ALA A 1 116 ? -9.188 4.18 6.398 1 98.62 116 ALA A C 1
ATOM 888 O O . ALA A 1 116 ? -8.336 3.506 6.984 1 98.62 116 ALA A O 1
ATOM 889 N N . ALA A 1 117 ? -9.07 4.539 5.156 1 98.75 117 ALA A N 1
ATOM 890 C CA . ALA A 1 117 ? -7.883 4.188 4.375 1 98.75 117 ALA A CA 1
ATOM 891 C C . ALA A 1 117 ? -6.629 4.82 4.969 1 98.75 117 ALA A C 1
ATOM 893 O O . ALA A 1 117 ? -5.574 4.184 5.035 1 98.75 117 ALA A O 1
ATOM 894 N N . ILE A 1 118 ? -6.734 6.051 5.391 1 98.88 118 ILE A N 1
ATOM 895 C CA . ILE A 1 118 ? -5.605 6.75 6 1 98.88 118 ILE A CA 1
ATOM 896 C C . ILE A 1 118 ? -5.23 6.074 7.316 1 98.88 118 ILE A C 1
ATOM 898 O O . ILE A 1 118 ? -4.047 5.852 7.594 1 98.88 118 ILE A O 1
ATOM 902 N N . ALA A 1 119 ? -6.242 5.762 8.109 1 98.94 119 ALA A N 1
ATOM 903 C CA . ALA A 1 119 ? -5.996 5.082 9.375 1 98.94 119 ALA A CA 1
ATOM 904 C C . ALA A 1 119 ? -5.297 3.742 9.148 1 98.94 119 ALA A C 1
ATOM 906 O O . ALA A 1 119 ? -4.359 3.396 9.875 1 98.94 119 ALA A O 1
ATOM 907 N N . ARG A 1 120 ? -5.727 3.041 8.203 1 98.81 120 ARG A N 1
ATOM 908 C CA . ARG A 1 120 ? -5.113 1.759 7.875 1 98.81 120 ARG A CA 1
ATOM 909 C C . ARG A 1 120 ? -3.658 1.939 7.449 1 98.81 120 ARG A C 1
ATOM 911 O O . ARG A 1 120 ? -2.787 1.172 7.859 1 98.81 120 ARG A O 1
ATOM 918 N N . ALA A 1 121 ? -3.42 2.916 6.633 1 98.75 121 ALA A N 1
ATOM 919 C CA . ALA A 1 121 ? -2.051 3.207 6.219 1 98.75 121 ALA A CA 1
ATOM 920 C C . ALA A 1 121 ? -1.164 3.514 7.422 1 98.75 121 ALA A C 1
ATOM 922 O O . ALA A 1 121 ? 0.001 3.113 7.461 1 98.75 121 ALA A O 1
ATOM 923 N N . ALA A 1 122 ? -1.709 4.219 8.352 1 98.88 122 ALA A N 1
ATOM 924 C CA . ALA A 1 122 ? -0.979 4.5 9.586 1 98.88 122 ALA A CA 1
ATOM 925 C C . ALA A 1 122 ? -0.626 3.213 10.32 1 98.88 122 ALA A C 1
ATOM 927 O O . ALA A 1 122 ? 0.525 3.008 10.711 1 98.88 122 ALA A O 1
ATOM 928 N N . ILE A 1 123 ? -1.613 2.369 10.469 1 98.88 123 ILE A N 1
ATOM 929 C CA . ILE A 1 123 ? -1.427 1.128 11.219 1 98.88 123 ILE A CA 1
ATOM 930 C C . ILE A 1 123 ? -0.354 0.277 10.539 1 98.88 123 ILE A C 1
ATOM 932 O O . ILE A 1 123 ? 0.537 -0.255 11.203 1 98.88 123 ILE A O 1
ATOM 936 N N . GLU A 1 124 ? -0.426 0.159 9.242 1 98.38 124 GLU A N 1
ATOM 937 C CA . GLU A 1 124 ? 0.536 -0.646 8.492 1 98.38 124 GLU A CA 1
ATOM 938 C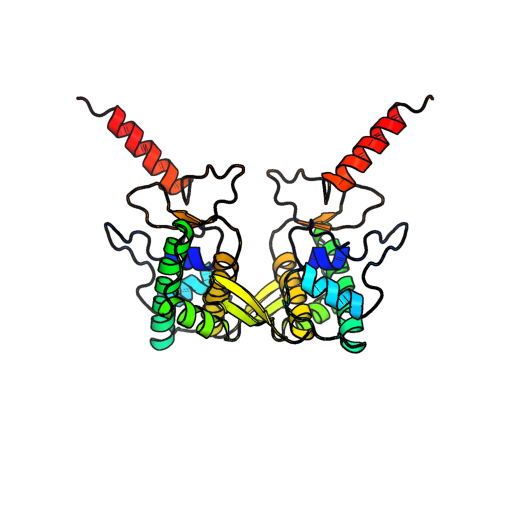 C . GLU A 1 124 ? 1.955 -0.114 8.664 1 98.38 124 GLU A C 1
ATOM 940 O O . GLU A 1 124 ? 2.895 -0.89 8.852 1 98.38 124 GLU A O 1
ATOM 945 N N . LEU A 1 125 ? 2.113 1.182 8.594 1 98.38 125 LEU A N 1
ATOM 946 C CA . LEU A 1 125 ? 3.422 1.803 8.766 1 98.38 125 LEU A CA 1
ATOM 947 C C . LEU A 1 125 ? 3.93 1.621 10.188 1 98.38 125 LEU A C 1
ATOM 949 O O . LEU A 1 125 ? 5.059 1.17 10.398 1 98.38 125 LEU A O 1
ATOM 953 N N . LEU A 1 126 ? 3.105 1.961 11.148 1 98.62 126 LEU A N 1
ATOM 954 C CA . LEU A 1 126 ? 3.506 2.027 12.555 1 98.62 126 LEU A CA 1
ATOM 955 C C . LEU A 1 126 ? 3.791 0.633 13.102 1 98.62 126 LEU A C 1
ATOM 957 O O . LEU A 1 126 ? 4.625 0.473 13.992 1 98.62 126 LEU A O 1
ATOM 961 N N . GLY A 1 127 ? 3.104 -0.302 12.594 1 98 127 GLY A N 1
ATOM 962 C CA . GLY A 1 127 ? 3.33 -1.675 13.016 1 98 127 GLY A CA 1
ATOM 963 C C . GLY A 1 127 ? 4.422 -2.369 12.227 1 98 127 GLY A C 1
ATOM 964 O O . GLY A 1 127 ? 4.668 -3.564 12.414 1 98 127 GLY A O 1
ATOM 965 N N . SER A 1 128 ? 5.105 -1.733 11.336 1 97 128 SER A N 1
ATOM 966 C CA . SER A 1 128 ? 6.121 -2.311 10.461 1 97 128 SER A CA 1
ATOM 967 C C . SER A 1 128 ? 7.527 -1.965 10.945 1 97 128 SER A C 1
ATOM 969 O O . SER A 1 128 ? 7.695 -1.1 11.805 1 97 128 SER A O 1
ATOM 971 N N . PRO A 1 129 ? 8.547 -2.594 10.383 1 95.19 129 PRO A N 1
ATOM 972 C CA . PRO A 1 129 ? 9.922 -2.254 10.75 1 95.19 129 PRO A CA 1
ATOM 973 C C . PRO A 1 129 ? 10.445 -1.033 9.992 1 95.19 129 PRO A C 1
ATOM 975 O O . PRO A 1 129 ? 11.625 -0.676 10.133 1 95.19 129 PRO A O 1
ATOM 978 N N . ALA A 1 130 ? 9.594 -0.403 9.227 1 95.81 130 ALA A N 1
ATOM 979 C CA . ALA A 1 130 ? 10.031 0.743 8.438 1 95.81 130 ALA A CA 1
ATOM 980 C C . ALA A 1 130 ? 10.602 1.845 9.328 1 95.81 130 ALA A C 1
ATOM 982 O O . ALA A 1 130 ? 10.086 2.092 10.422 1 95.81 130 ALA A O 1
ATOM 983 N N . THR A 1 131 ? 11.555 2.527 8.789 1 97.12 131 THR A N 1
ATOM 984 C CA . THR A 1 131 ? 12.18 3.631 9.516 1 97.12 131 THR A CA 1
ATOM 985 C C . THR A 1 131 ? 11.477 4.949 9.203 1 97.12 131 THR A C 1
ATOM 987 O O . THR A 1 131 ? 11.367 5.34 8.039 1 97.12 131 THR A O 1
ATOM 990 N N . VAL A 1 132 ? 10.992 5.559 10.195 1 98.06 132 VAL A N 1
ATOM 991 C CA . VAL A 1 132 ? 10.375 6.875 10.07 1 98.06 132 VAL A CA 1
ATOM 992 C C . VAL A 1 132 ? 11.328 7.945 10.602 1 98.06 132 VAL A C 1
ATOM 994 O O . VAL A 1 132 ? 11.914 7.793 11.672 1 98.06 132 VAL A O 1
ATOM 997 N N . LYS A 1 133 ? 11.492 8.984 9.867 1 97.81 133 LYS A N 1
ATOM 998 C CA . LYS A 1 133 ? 12.391 10.078 10.25 1 97.81 133 LYS A CA 1
ATOM 999 C C . LYS A 1 133 ? 11.672 11.422 10.188 1 97.81 133 LYS A C 1
ATOM 1001 O O . LYS A 1 133 ? 10.648 11.555 9.516 1 97.81 133 LYS A O 1
ATOM 1006 N N . GLU A 1 134 ? 12.18 12.359 10.867 1 95.88 134 GLU A N 1
ATOM 1007 C CA . GLU A 1 134 ? 11.789 13.766 10.773 1 95.88 134 GLU A CA 1
ATOM 1008 C C . GLU A 1 134 ? 12.703 14.523 9.812 1 95.88 134 GLU A C 1
ATOM 1010 O O . GLU A 1 134 ? 13.906 14.258 9.75 1 95.88 134 GLU A O 1
ATOM 1015 N N . CYS A 1 135 ? 12.125 15.398 9.141 1 95.5 135 CYS A N 1
ATOM 1016 C CA . CYS A 1 135 ? 12.906 16.219 8.227 1 95.5 135 CYS A CA 1
ATOM 1017 C C . CYS A 1 135 ? 14.023 16.953 8.961 1 95.5 135 CYS A C 1
ATOM 1019 O O . CYS A 1 135 ? 13.812 17.484 10.055 1 95.5 135 CYS A O 1
ATOM 1021 N N . GLY A 1 136 ? 15.164 17.031 8.359 1 92.25 136 GLY A N 1
ATOM 1022 C CA . GLY A 1 136 ? 16.344 17.641 8.969 1 92.25 136 GLY A CA 1
ATOM 1023 C C . GLY A 1 136 ? 16.312 19.156 8.93 1 92.25 136 GLY A C 1
ATOM 1024 O O . GLY A 1 136 ? 17.141 19.812 9.555 1 92.25 136 GLY A O 1
ATOM 1025 N N . ARG A 1 137 ? 15.414 19.719 8.172 1 89.62 137 ARG A N 1
ATOM 1026 C CA . ARG A 1 137 ? 15.281 21.172 8.141 1 89.62 137 ARG A CA 1
ATOM 1027 C C . ARG A 1 137 ? 14.555 21.672 9.383 1 89.62 137 ARG A C 1
ATOM 1029 O O . ARG A 1 137 ? 13.461 21.203 9.703 1 89.62 137 ARG A O 1
ATOM 1036 N N . ASP A 1 138 ? 15.016 22.641 10.016 1 84 138 ASP A N 1
ATOM 1037 C CA . ASP A 1 138 ? 14.523 23.125 11.305 1 84 138 ASP A CA 1
ATOM 1038 C C . ASP A 1 138 ? 13.078 23.609 11.195 1 84 138 ASP A C 1
ATOM 1040 O O . ASP A 1 138 ? 12.273 23.391 12.102 1 84 138 ASP A O 1
ATOM 1044 N N . ALA A 1 139 ? 12.773 24.219 10.133 1 85 139 ALA A N 1
ATOM 1045 C CA . ALA A 1 139 ? 11.453 24.828 10 1 85 139 ALA A CA 1
ATOM 1046 C C . ALA A 1 139 ? 10.43 23.812 9.477 1 85 139 ALA A C 1
ATOM 1048 O O . ALA A 1 139 ? 9.258 24.141 9.305 1 85 139 ALA A O 1
ATOM 1049 N N . CYS A 1 140 ? 10.867 22.625 9.25 1 91.06 140 CYS A N 1
ATOM 1050 C CA . CYS A 1 140 ? 9.977 21.609 8.695 1 91.06 140 CYS A CA 1
ATOM 1051 C C . CYS A 1 140 ? 9.75 20.484 9.703 1 91.06 140 CYS A C 1
ATOM 1053 O O . CYS A 1 140 ? 10.703 19.938 10.258 1 91.06 140 CYS A O 1
ATOM 1055 N N . THR A 1 141 ? 8.508 20.141 9.961 1 92.12 141 THR A N 1
ATOM 1056 C CA . THR A 1 141 ? 8.211 19.094 10.938 1 92.12 141 THR A CA 1
ATOM 1057 C C . THR A 1 141 ? 7.629 17.859 10.25 1 92.12 141 THR A C 1
ATOM 1059 O O . THR A 1 141 ? 6.961 17.047 10.883 1 92.12 141 THR A O 1
ATOM 1062 N N . ARG A 1 142 ? 7.852 17.766 8.969 1 95.19 142 ARG A N 1
ATOM 1063 C CA . ARG A 1 142 ? 7.328 16.641 8.219 1 95.19 142 ARG A CA 1
ATOM 1064 C C . ARG A 1 142 ? 8.078 15.359 8.578 1 95.19 142 ARG A C 1
ATOM 1066 O O . ARG A 1 142 ? 9.297 15.375 8.758 1 95.19 142 ARG A O 1
ATOM 1073 N N . LEU A 1 143 ? 7.336 14.297 8.711 1 97.5 143 LEU A N 1
ATOM 1074 C CA . LEU A 1 143 ? 7.891 12.961 8.883 1 97.5 143 LEU A CA 1
ATOM 1075 C C . LEU A 1 143 ? 7.832 12.18 7.578 1 97.5 143 LEU A C 1
ATOM 1077 O O . LEU A 1 143 ? 6.949 12.406 6.746 1 97.5 143 LEU A O 1
ATOM 1081 N N . TYR A 1 144 ? 8.797 11.25 7.367 1 97.75 144 TYR A N 1
ATOM 1082 C CA . TYR A 1 144 ? 8.828 10.453 6.145 1 97.75 144 TYR A CA 1
ATOM 1083 C C . TYR A 1 144 ? 9.438 9.078 6.41 1 97.75 144 TYR A C 1
ATOM 1085 O O . TYR A 1 144 ? 10.086 8.867 7.438 1 97.75 144 TYR A O 1
ATOM 1093 N N . VAL A 1 145 ? 9.102 8.156 5.535 1 98 145 VAL A N 1
ATOM 1094 C CA . VAL A 1 145 ? 9.719 6.836 5.562 1 98 145 VAL A CA 1
ATOM 1095 C C . VAL A 1 145 ? 11.07 6.879 4.863 1 98 145 VAL A C 1
ATOM 1097 O O . VAL A 1 145 ? 11.164 7.273 3.697 1 98 145 VAL A O 1
ATOM 1100 N N . ASP A 1 146 ? 12.133 6.551 5.547 1 96.31 146 ASP A N 1
ATOM 1101 C CA . ASP A 1 146 ? 13.461 6.492 4.93 1 96.31 146 ASP A CA 1
ATOM 1102 C C . ASP A 1 146 ? 13.719 5.121 4.316 1 96.31 146 ASP A C 1
ATOM 1104 O O . ASP A 1 146 ? 14.148 4.195 5.008 1 96.31 146 ASP A O 1
ATOM 1108 N N . ALA A 1 147 ? 13.547 5.023 2.984 1 89.12 147 ALA A N 1
ATOM 1109 C CA . ALA A 1 147 ? 13.766 3.777 2.256 1 89.12 147 ALA A CA 1
ATOM 1110 C C . ALA A 1 147 ? 15.133 3.766 1.587 1 89.12 147 ALA A C 1
ATOM 1112 O O . ALA A 1 147 ? 15.414 2.906 0.747 1 89.12 147 ALA A O 1
ATOM 1113 N N . SER A 1 148 ? 15.938 4.77 1.898 1 87.44 148 SER A N 1
ATOM 1114 C CA . SER A 1 148 ? 17.234 4.859 1.248 1 87.44 148 SER A CA 1
ATOM 1115 C C . SER A 1 148 ? 18.172 3.758 1.73 1 87.44 148 SER A C 1
ATOM 1117 O O . SER A 1 148 ? 18.016 3.244 2.84 1 87.44 148 SER A O 1
ATOM 1119 N N . ARG A 1 149 ? 19.062 3.445 0.782 1 80.94 149 ARG A N 1
ATOM 1120 C CA . ARG A 1 149 ? 20.109 2.482 1.143 1 80.94 149 ARG A CA 1
ATOM 1121 C C . ARG A 1 149 ? 20.969 3.01 2.281 1 80.94 149 ARG A C 1
ATOM 1123 O O . ARG A 1 149 ? 21.5 4.121 2.205 1 80.94 149 ARG A O 1
ATOM 1130 N N . GLY A 1 150 ? 21 2.439 3.441 1 84.62 150 GLY A N 1
ATOM 1131 C CA . GLY A 1 150 ? 21.828 2.828 4.566 1 84.62 150 GLY A CA 1
ATOM 1132 C C . GLY A 1 150 ? 21.156 3.791 5.516 1 84.62 150 GLY A C 1
ATOM 1133 O O . GLY A 1 150 ? 21.703 4.145 6.559 1 84.62 150 GLY A O 1
ATOM 1134 N N . GLY A 1 151 ? 20 4.305 5.094 1 88.44 151 GLY A N 1
ATOM 1135 C CA . GLY A 1 151 ? 19.25 5.184 5.98 1 88.44 151 GLY A CA 1
ATOM 1136 C C . GLY A 1 151 ? 19.844 6.578 6.078 1 88.44 151 GLY A C 1
ATOM 1137 O O . GLY A 1 151 ? 19.906 7.16 7.16 1 88.44 151 GLY A O 1
ATOM 1138 N N . THR A 1 152 ? 20.25 7.105 4.926 1 89.81 152 THR A N 1
ATOM 1139 C CA . THR A 1 152 ? 21.047 8.328 4.996 1 89.81 152 THR A CA 1
ATOM 1140 C C . THR A 1 152 ? 20.234 9.539 4.582 1 89.81 152 THR A C 1
ATOM 1142 O O . THR A 1 152 ? 20.703 10.672 4.656 1 89.81 152 THR A O 1
ATOM 1145 N N . ARG A 1 153 ? 19.016 9.305 4.176 1 92.12 153 ARG A N 1
ATOM 1146 C CA . ARG A 1 153 ? 18.156 10.422 3.781 1 92.12 153 ARG A CA 1
ATOM 1147 C C . ARG A 1 153 ? 17.906 11.359 4.961 1 92.12 153 ARG A C 1
ATOM 1149 O O . ARG A 1 153 ? 17.578 10.906 6.059 1 92.12 153 ARG A O 1
ATOM 1156 N N . ARG A 1 154 ? 18.062 12.688 4.66 1 92.75 154 ARG A N 1
ATOM 1157 C CA . ARG A 1 154 ? 17.969 13.664 5.742 1 92.75 154 ARG A CA 1
ATOM 1158 C C . ARG A 1 154 ? 16.719 14.531 5.59 1 92.75 154 ARG A C 1
ATOM 1160 O O . ARG A 1 154 ? 16.219 15.094 6.566 1 92.75 154 ARG A O 1
ATOM 1167 N N . TRP A 1 155 ? 16.344 14.594 4.32 1 93.12 155 TRP A N 1
ATOM 1168 C CA . TRP A 1 155 ? 15.273 15.539 4.012 1 93.12 155 TRP A CA 1
ATOM 1169 C C . TRP A 1 155 ? 14.016 14.805 3.572 1 93.12 155 TRP A C 1
ATOM 1171 O O . TRP A 1 155 ? 14.086 13.797 2.871 1 93.12 155 TRP A O 1
ATOM 1181 N N . CYS A 1 156 ? 12.867 15.422 3.852 1 93.75 156 CYS A N 1
ATOM 1182 C CA . CYS A 1 156 ? 11.602 14.859 3.396 1 93.75 156 CYS A CA 1
ATOM 1183 C C . CYS A 1 156 ? 11.43 15.047 1.894 1 93.75 156 CYS A C 1
ATOM 1185 O O . CYS A 1 156 ? 10.852 14.195 1.22 1 93.75 156 CYS A O 1
ATOM 1187 N N . ASP A 1 157 ? 11.898 16.172 1.465 1 91.12 157 ASP A N 1
ATOM 1188 C CA . ASP A 1 157 ? 11.906 16.516 0.046 1 91.12 157 ASP A CA 1
ATOM 1189 C C . ASP A 1 157 ? 13.219 17.203 -0.345 1 91.12 157 ASP A C 1
ATOM 1191 O O . ASP A 1 157 ? 13.453 18.359 0.014 1 91.12 157 ASP A O 1
ATOM 1195 N N . MET A 1 158 ? 13.922 16.594 -1.142 1 86.44 158 MET A N 1
ATOM 1196 C CA . MET A 1 158 ? 15.227 17.141 -1.514 1 86.44 158 MET A CA 1
ATOM 1197 C C . MET A 1 158 ? 15.078 18.453 -2.285 1 86.44 158 MET A C 1
ATOM 1199 O O . MET A 1 158 ? 15.883 19.359 -2.117 1 86.44 158 MET A O 1
ATOM 1203 N N . THR A 1 159 ? 14.016 18.484 -3.121 1 86.44 159 THR A N 1
ATOM 1204 C CA . THR A 1 159 ? 13.852 19.656 -3.984 1 86.44 159 THR A CA 1
ATOM 1205 C C . THR A 1 159 ? 13.438 20.875 -3.168 1 86.44 159 THR A C 1
ATOM 1207 O O . THR A 1 159 ? 13.844 22 -3.475 1 86.44 159 THR A O 1
ATOM 1210 N N . ILE A 1 160 ? 12.727 20.656 -2.115 1 87.12 160 ILE A N 1
ATOM 1211 C CA . ILE A 1 160 ? 12.25 21.797 -1.331 1 87.12 160 ILE A CA 1
ATOM 1212 C C . ILE A 1 160 ? 13.109 21.953 -0.075 1 87.12 160 ILE A C 1
ATOM 1214 O O . ILE A 1 160 ? 13.914 22.875 0.024 1 87.12 160 ILE A O 1
ATOM 1218 N N . CYS A 1 161 ? 13.078 21.078 0.765 1 90.06 161 CYS A N 1
ATOM 1219 C CA . CYS A 1 161 ? 13.766 21.188 2.043 1 90.06 161 CYS A CA 1
ATOM 1220 C C . CYS A 1 161 ? 15.273 21.047 1.865 1 90.06 161 CYS A C 1
ATOM 1222 O O . CYS A 1 161 ? 16.047 21.781 2.492 1 90.06 161 CYS A O 1
ATOM 1224 N N . GLY A 1 162 ? 15.672 20.141 1.019 1 85.06 162 GLY A N 1
ATOM 1225 C CA . GLY A 1 162 ? 17.094 19.984 0.765 1 85.06 162 GLY A CA 1
ATOM 1226 C C . GLY A 1 162 ? 17.75 21.219 0.173 1 85.06 162 GLY A C 1
ATOM 1227 O O . GLY A 1 162 ? 18.734 21.719 0.699 1 85.06 162 GLY A O 1
ATOM 1228 N N . ASN A 1 163 ? 17.109 21.781 -0.794 1 87 163 ASN A N 1
ATOM 1229 C CA . ASN A 1 163 ? 17.609 22.969 -1.465 1 87 163 ASN A CA 1
ATOM 1230 C C . ASN A 1 163 ? 17.594 24.188 -0.54 1 87 163 ASN A C 1
ATOM 1232 O O . ASN A 1 163 ? 18.531 25 -0.556 1 87 163 ASN A O 1
ATOM 1236 N N . ARG A 1 164 ? 16.641 24.266 0.214 1 82.56 164 ARG A N 1
ATOM 1237 C CA . ARG A 1 164 ? 16.562 25.375 1.154 1 82.56 164 ARG A CA 1
ATOM 1238 C C . ARG A 1 164 ? 17.672 25.297 2.197 1 82.56 164 ARG A C 1
ATOM 1240 O O . ARG A 1 164 ? 18.281 26.312 2.555 1 82.56 164 ARG A O 1
ATOM 1247 N N . ALA A 1 165 ? 17.875 24.141 2.688 1 81.19 165 ALA A N 1
ATOM 1248 C CA . ALA A 1 165 ? 18.953 23.938 3.66 1 81.19 165 ALA A CA 1
ATOM 1249 C C . ALA A 1 165 ? 20.312 24.25 3.045 1 81.19 165 ALA A C 1
ATOM 1251 O O . ALA A 1 165 ? 21.156 24.891 3.674 1 81.19 165 ALA A O 1
ATOM 1252 N N . LYS A 1 166 ? 20.484 23.75 1.894 1 83.88 166 LYS A N 1
ATOM 1253 C CA . LYS A 1 166 ? 21.734 24 1.188 1 83.88 166 LYS A CA 1
ATOM 1254 C C . LYS A 1 166 ? 21.953 25.484 0.954 1 83.88 166 LYS A C 1
ATOM 1256 O O . LYS A 1 166 ? 23.047 26 1.132 1 83.88 166 LYS A O 1
ATOM 1261 N N . SER A 1 167 ? 20.906 26.156 0.53 1 85.12 167 SER A N 1
ATOM 1262 C CA . SER A 1 167 ? 20.969 27.594 0.306 1 85.12 167 SER A CA 1
ATOM 1263 C C . SER A 1 167 ? 21.281 28.344 1.597 1 85.12 167 SER A C 1
ATOM 1265 O O . SER A 1 167 ? 22.094 29.266 1.602 1 85.12 167 SER A O 1
ATOM 1267 N N . ALA A 1 168 ? 20.656 27.984 2.59 1 82.69 168 ALA A N 1
ATOM 1268 C CA . ALA A 1 168 ? 20.891 28.625 3.885 1 82.69 168 ALA A CA 1
ATOM 1269 C C . ALA A 1 168 ? 22.328 28.422 4.336 1 82.69 168 ALA A C 1
ATOM 1271 O O . ALA A 1 168 ? 22.969 29.344 4.844 1 82.69 168 ALA A O 1
ATOM 1272 N N . ALA A 1 169 ? 22.828 27.234 4.191 1 83.31 169 ALA A N 1
ATOM 1273 C CA . ALA A 1 169 ? 24.203 26.938 4.555 1 83.31 169 ALA A CA 1
ATOM 1274 C C . ALA A 1 169 ? 25.188 27.766 3.725 1 83.31 169 ALA A C 1
ATOM 1276 O O . ALA A 1 169 ? 26.188 28.25 4.242 1 83.31 169 ALA A O 1
ATOM 1277 N N . PHE A 1 170 ? 24.859 27.875 2.527 1 86.56 170 PHE A N 1
ATOM 1278 C CA . PHE A 1 170 ? 25.688 28.672 1.629 1 86.56 170 PHE A CA 1
ATOM 1279 C C . PHE A 1 170 ? 25.703 30.141 2.066 1 86.56 170 PHE A C 1
ATOM 1281 O O . PHE A 1 170 ? 26.781 30.75 2.148 1 86.56 170 PHE A O 1
ATOM 1288 N N . ARG A 1 171 ? 24.594 30.719 2.357 1 86.81 171 ARG A N 1
ATOM 1289 C CA . ARG A 1 171 ? 24.484 32.094 2.812 1 86.81 171 ARG A CA 1
ATOM 1290 C C . ARG A 1 171 ? 25.234 32.312 4.125 1 86.81 171 ARG A C 1
ATOM 1292 O O . ARG A 1 171 ? 25.891 33.344 4.309 1 86.81 171 ARG A O 1
ATOM 1299 N N . ALA A 1 172 ? 25.125 31.391 4.984 1 85.56 172 ALA A N 1
ATOM 1300 C CA . ALA A 1 172 ? 25.812 31.469 6.277 1 85.56 172 ALA A CA 1
ATOM 1301 C C . ALA A 1 172 ? 27.328 31.469 6.098 1 85.56 172 ALA A C 1
ATOM 1303 O O . ALA A 1 172 ? 28.047 32.156 6.828 1 85.56 172 ALA A O 1
ATOM 1304 N N . ARG A 1 173 ? 27.688 30.719 5.109 1 86.31 173 ARG A N 1
ATOM 1305 C CA . ARG A 1 173 ? 29.109 30.641 4.828 1 86.31 173 ARG A CA 1
ATOM 1306 C C . ARG A 1 173 ? 29.625 31.938 4.191 1 86.31 173 ARG A C 1
ATOM 1308 O O . ARG A 1 173 ? 30.781 32.281 4.348 1 86.31 173 ARG A O 1
ATOM 1315 N N . GLN A 1 174 ? 28.766 32.562 3.531 1 80.62 174 GLN A N 1
ATOM 1316 C CA . GLN A 1 174 ? 29.141 33.812 2.854 1 80.62 174 GLN A CA 1
ATOM 1317 C C . GLN A 1 174 ? 28.984 35 3.779 1 80.62 174 GLN A C 1
ATOM 1319 O O . GLN A 1 174 ? 29.531 36.094 3.52 1 80.62 174 GLN A O 1
ATOM 1324 N N . ALA A 1 175 ? 28.203 34.969 4.684 1 72.12 175 ALA A N 1
ATOM 1325 C CA . ALA A 1 175 ? 28.016 36.094 5.594 1 72.12 175 ALA A CA 1
ATOM 1326 C C . ALA A 1 175 ? 29.328 36.469 6.293 1 72.12 175 ALA A C 1
ATOM 1328 O O . ALA A 1 175 ? 30.016 35.594 6.828 1 72.12 175 ALA A O 1
ATOM 1329 N N . PRO A 1 176 ? 29.859 37.594 5.875 1 64.81 176 PRO A N 1
ATOM 1330 C CA . PRO A 1 176 ? 31.078 38.094 6.512 1 64.81 176 PRO A CA 1
ATOM 1331 C C . PRO A 1 176 ? 31.047 38 8.031 1 64.81 176 PRO A C 1
ATOM 1333 O O . PRO A 1 176 ? 29.969 38.062 8.633 1 64.81 176 PRO A O 1
ATOM 1336 N N . GLU A 1 177 ? 32.156 37.438 8.719 1 53.69 177 GLU A N 1
ATOM 1337 C CA . GLU A 1 177 ? 32.312 37.625 10.156 1 53.69 177 GLU A CA 1
ATOM 1338 C C . GLU A 1 177 ? 32.188 39.125 10.523 1 53.69 177 GLU A C 1
ATOM 1340 O O . GLU A 1 177 ? 32.656 40 9.789 1 53.69 177 GLU A O 1
ATOM 1345 N N . MET B 1 1 ? 8.594 -23.297 0.121 1 80.38 1 MET B N 1
ATOM 1346 C CA . MET B 1 1 ? 8.922 -21.953 0.612 1 80.38 1 MET B CA 1
ATOM 1347 C C . MET B 1 1 ? 8.453 -20.891 -0.368 1 80.38 1 MET B C 1
ATOM 1349 O O . MET B 1 1 ? 8.523 -21.078 -1.583 1 80.38 1 MET B O 1
ATOM 1353 N N . PHE B 1 2 ? 7.66 -19.844 0.04 1 92.38 2 PHE B N 1
ATOM 1354 C CA . PHE B 1 2 ? 7.129 -18.781 -0.818 1 92.38 2 PHE B CA 1
ATOM 1355 C C . PHE B 1 2 ? 8.133 -17.656 -0.978 1 92.38 2 PHE B C 1
ATOM 1357 O O . PHE B 1 2 ? 8.906 -17.375 -0.061 1 92.38 2 PHE B O 1
ATOM 1364 N N . THR B 1 3 ? 8.219 -17.141 -2.107 1 90.75 3 THR B N 1
ATOM 1365 C CA . THR B 1 3 ? 9.109 -16.016 -2.404 1 90.75 3 THR B CA 1
ATOM 1366 C C . THR B 1 3 ? 8.305 -14.75 -2.682 1 90.75 3 THR B C 1
ATOM 1368 O O . THR B 1 3 ? 7.297 -14.789 -3.393 1 90.75 3 THR B O 1
ATOM 1371 N N . PHE B 1 4 ? 8.703 -13.695 -2.066 1 95.62 4 PHE B N 1
ATOM 1372 C CA . PHE B 1 4 ? 8.047 -12.406 -2.236 1 95.62 4 PHE B CA 1
ATOM 1373 C C . PHE B 1 4 ? 9.016 -11.391 -2.84 1 95.62 4 PHE B C 1
ATOM 1375 O O . PHE B 1 4 ? 9.656 -10.625 -2.115 1 95.62 4 PHE B O 1
ATOM 1382 N N . VAL B 1 5 ? 9.086 -11.289 -4.184 1 94.81 5 VAL B N 1
ATOM 1383 C CA . VAL B 1 5 ? 10.117 -10.484 -4.832 1 94.81 5 VAL B CA 1
ATOM 1384 C C . VAL B 1 5 ? 9.492 -9.633 -5.93 1 94.81 5 VAL B C 1
ATOM 1386 O O . VAL B 1 5 ? 10.195 -8.93 -6.66 1 94.81 5 VAL B O 1
ATOM 1389 N N . SER B 1 6 ? 8.195 -9.719 -6.066 1 97 6 SER B N 1
ATOM 1390 C CA . SER B 1 6 ? 7.539 -9.141 -7.238 1 97 6 SER B CA 1
ATOM 1391 C C . SER B 1 6 ? 7.242 -7.66 -7.031 1 97 6 SER B C 1
ATOM 1393 O O . SER B 1 6 ? 6.926 -6.945 -7.988 1 97 6 SER B O 1
ATOM 1395 N N . GLY B 1 7 ? 7.301 -7.168 -5.738 1 96.25 7 GLY B N 1
ATOM 1396 C CA . GLY B 1 7 ? 7.023 -5.773 -5.445 1 96.25 7 GLY B CA 1
ATOM 1397 C C . GLY B 1 7 ? 5.543 -5.461 -5.371 1 96.25 7 GLY B C 1
ATOM 1398 O O . GLY B 1 7 ? 5.148 -4.293 -5.336 1 96.25 7 GLY B O 1
ATOM 1399 N N . ASN B 1 8 ? 4.723 -6.43 -5.422 1 97.88 8 ASN B N 1
ATOM 1400 C CA . ASN B 1 8 ? 3.268 -6.324 -5.359 1 97.88 8 ASN B CA 1
ATOM 1401 C C . ASN B 1 8 ? 2.629 -7.633 -4.898 1 97.88 8 ASN B C 1
ATOM 1403 O O . ASN B 1 8 ? 2.994 -8.711 -5.375 1 97.88 8 ASN B O 1
ATOM 1407 N N . LEU B 1 9 ? 1.684 -7.512 -4.062 1 98.38 9 LEU B N 1
ATOM 1408 C CA . LEU B 1 9 ? 1.036 -8.648 -3.418 1 98.38 9 LEU B CA 1
ATOM 1409 C C . LEU B 1 9 ? 0.405 -9.57 -4.453 1 98.38 9 LEU B C 1
ATOM 1411 O O . LEU B 1 9 ? 0.54 -10.797 -4.363 1 98.38 9 LEU B O 1
ATOM 1415 N N . ALA B 1 10 ? -0.309 -9.023 -5.422 1 98.81 10 ALA B N 1
ATOM 1416 C CA . ALA B 1 10 ? -0.992 -9.828 -6.434 1 98.81 10 ALA B CA 1
ATOM 1417 C C . ALA B 1 10 ? 0.011 -10.547 -7.332 1 98.81 10 ALA B C 1
ATOM 1419 O O . ALA B 1 10 ? -0.224 -11.688 -7.75 1 98.81 10 ALA B O 1
ATOM 1420 N N . LEU B 1 11 ? 1.099 -9.922 -7.617 1 98.62 11 LEU B N 1
ATOM 1421 C CA . LEU B 1 11 ? 2.133 -10.555 -8.422 1 98.62 11 LEU B CA 1
ATOM 1422 C C . LEU B 1 11 ? 2.838 -11.656 -7.637 1 98.62 11 LEU B C 1
ATOM 1424 O O . LEU B 1 11 ? 3.186 -12.703 -8.195 1 98.62 11 LEU B O 1
ATOM 1428 N N . ASP B 1 12 ? 3.078 -11.375 -6.391 1 98.31 12 ASP B N 1
ATOM 1429 C CA . ASP B 1 12 ? 3.641 -12.43 -5.551 1 98.31 12 ASP B CA 1
ATOM 1430 C C . ASP B 1 12 ? 2.707 -13.633 -5.48 1 98.31 12 ASP B C 1
ATOM 1432 O O . ASP B 1 12 ? 3.162 -14.781 -5.473 1 98.31 12 ASP B O 1
ATOM 1436 N N . PHE B 1 13 ? 1.438 -13.398 -5.473 1 98.75 13 PHE B N 1
ATOM 1437 C CA . PHE B 1 13 ? 0.459 -14.477 -5.465 1 98.75 13 PHE B CA 1
ATOM 1438 C C . PHE B 1 13 ? 0.486 -15.242 -6.781 1 98.75 13 PHE B C 1
ATOM 1440 O O . PHE B 1 13 ? 0.504 -16.469 -6.789 1 98.75 13 PHE B O 1
ATOM 1447 N N . ALA B 1 14 ? 0.513 -14.531 -7.863 1 97.94 14 ALA B N 1
ATOM 1448 C CA . ALA B 1 14 ? 0.62 -15.164 -9.18 1 97.94 14 ALA B CA 1
ATOM 1449 C C . ALA B 1 14 ? 1.896 -16 -9.281 1 97.94 14 ALA B C 1
ATOM 1451 O O . ALA B 1 14 ? 1.922 -17.016 -9.977 1 97.94 14 ALA B O 1
ATOM 1452 N N . GLY B 1 15 ? 2.891 -15.555 -8.562 1 96.31 15 GLY B N 1
ATOM 1453 C CA . GLY B 1 15 ? 4.199 -16.188 -8.594 1 96.31 15 GLY B CA 1
ATOM 1454 C C . GLY B 1 15 ? 4.254 -17.484 -7.82 1 96.31 15 GLY B C 1
ATOM 1455 O O . GLY B 1 15 ? 5.297 -18.141 -7.773 1 96.31 15 GLY B O 1
ATOM 1456 N N . THR B 1 16 ? 3.156 -17.844 -7.207 1 97 16 THR B N 1
ATOM 1457 C CA . THR B 1 16 ? 3.131 -19.156 -6.566 1 97 16 THR B CA 1
ATOM 1458 C C . THR B 1 16 ? 3.25 -20.266 -7.605 1 97 16 THR B C 1
ATOM 1460 O O . THR B 1 16 ? 3.561 -21.406 -7.27 1 97 16 THR B O 1
ATOM 1463 N N . VAL B 1 17 ? 2.85 -19.953 -8.844 1 95.12 17 VAL B N 1
ATOM 1464 C CA . VAL B 1 17 ? 3.289 -20.781 -9.969 1 95.12 17 VAL B CA 1
ATOM 1465 C C . VAL B 1 17 ? 4.641 -20.281 -10.477 1 95.12 17 VAL B C 1
ATOM 1467 O O . VAL B 1 17 ? 4.727 -19.219 -11.102 1 95.12 17 VAL B O 1
ATOM 1470 N N . LYS B 1 18 ? 5.629 -20.938 -10.227 1 87.06 18 LYS B N 1
ATOM 1471 C CA . LYS B 1 18 ? 7.004 -20.5 -10.453 1 87.06 18 LYS B CA 1
ATOM 1472 C C . LYS B 1 18 ? 7.355 -20.531 -11.938 1 87.06 18 LYS B C 1
ATOM 1474 O O . LYS B 1 18 ? 8.164 -19.734 -12.406 1 87.06 18 LYS B O 1
ATOM 1479 N N . ALA B 1 19 ? 6.898 -21.531 -12.648 1 86.69 19 ALA B N 1
ATOM 1480 C CA . ALA B 1 19 ? 7.129 -21.703 -14.078 1 86.69 19 ALA B CA 1
ATOM 1481 C C . ALA B 1 19 ? 5.855 -22.141 -14.797 1 86.69 19 ALA B C 1
ATOM 1483 O O . ALA B 1 19 ? 5.184 -23.078 -14.359 1 86.69 19 ALA B O 1
ATOM 1484 N N . ARG B 1 20 ? 5.523 -21.438 -15.789 1 88.69 20 ARG B N 1
ATOM 1485 C CA . ARG B 1 20 ? 4.289 -21.719 -16.516 1 88.69 20 ARG B CA 1
ATOM 1486 C C . ARG B 1 20 ? 4.586 -22.25 -17.922 1 88.69 20 ARG B C 1
ATOM 1488 O O . ARG B 1 20 ? 3.734 -22.891 -18.531 1 88.69 20 ARG B O 1
ATOM 1495 N N . SER B 1 21 ? 5.699 -22.031 -18.406 1 79.69 21 SER B N 1
ATOM 1496 C CA . SER B 1 21 ? 6.027 -22.406 -19.781 1 79.69 21 SER B CA 1
ATOM 1497 C C . SER B 1 21 ? 6.793 -23.719 -19.828 1 79.69 21 SER B C 1
ATOM 1499 O O . SER B 1 21 ? 6.734 -24.453 -20.828 1 79.69 21 SER B O 1
ATOM 1501 N N . THR B 1 22 ? 7.59 -24.078 -18.859 1 78.25 22 THR B N 1
ATOM 1502 C CA . THR B 1 22 ? 8.383 -25.297 -18.875 1 78.25 22 THR B CA 1
ATOM 1503 C C . THR B 1 22 ? 7.762 -26.359 -17.953 1 78.25 22 THR B C 1
ATOM 1505 O O . THR B 1 22 ? 6.875 -27.094 -18.375 1 78.25 22 THR B O 1
ATOM 1508 N N . THR B 1 23 ? 8.258 -26.328 -16.672 1 72.56 23 THR B N 1
ATOM 1509 C CA . THR B 1 23 ? 7.672 -27.266 -15.719 1 72.56 23 THR B CA 1
ATOM 1510 C C . THR B 1 23 ? 6.695 -26.531 -14.797 1 72.56 23 THR B C 1
ATOM 1512 O O . THR B 1 23 ? 7.098 -25.672 -14.016 1 72.56 23 THR B O 1
ATOM 1515 N N . PHE B 1 24 ? 5.406 -26.797 -15.195 1 75.31 24 PHE B N 1
ATOM 1516 C CA . PHE B 1 24 ? 4.398 -26.203 -14.328 1 75.31 24 PHE B CA 1
ATOM 1517 C C . PHE B 1 24 ? 4.648 -26.578 -12.875 1 75.31 24 PHE B C 1
ATOM 1519 O O . PHE B 1 24 ? 4.559 -27.734 -12.5 1 75.31 24 PHE B O 1
ATOM 1526 N N . ASP B 1 25 ? 5.164 -25.531 -12.094 1 86.88 25 ASP B N 1
ATOM 1527 C CA . ASP B 1 25 ? 5.48 -25.688 -10.68 1 86.88 25 ASP B CA 1
ATOM 1528 C C . ASP B 1 25 ? 4.609 -24.781 -9.812 1 86.88 25 ASP B C 1
ATOM 1530 O O . ASP B 1 25 ? 4.91 -23.609 -9.641 1 86.88 25 ASP B O 1
ATOM 1534 N N . ASP B 1 26 ? 3.543 -25.438 -9.195 1 92.69 26 ASP B N 1
ATOM 1535 C CA . ASP B 1 26 ? 2.539 -24.719 -8.414 1 92.69 26 ASP B CA 1
ATOM 1536 C C . ASP B 1 26 ? 2.713 -25 -6.918 1 92.69 26 ASP B C 1
ATOM 1538 O O . ASP B 1 26 ? 2.59 -26.141 -6.469 1 92.69 26 ASP B O 1
ATOM 1542 N N . SER B 1 27 ? 2.957 -23.953 -6.203 1 94 27 SER B N 1
ATOM 1543 C CA . SER B 1 27 ? 3.156 -24.109 -4.766 1 94 27 SER B CA 1
ATOM 1544 C C . SER B 1 27 ? 1.826 -24.141 -4.023 1 94 27 SER B C 1
ATOM 1546 O O . SER B 1 27 ? 1.782 -24.422 -2.824 1 94 27 SER B O 1
ATOM 1548 N N . LEU B 1 28 ? 0.694 -23.859 -4.707 1 94.94 28 LEU B N 1
ATOM 1549 C CA . LEU B 1 28 ? -0.644 -23.922 -4.129 1 94.94 28 LEU B CA 1
ATOM 1550 C C . LEU B 1 28 ? -1.376 -25.172 -4.586 1 94.94 28 LEU B C 1
ATOM 1552 O O . LEU B 1 28 ? -2.223 -25.125 -5.48 1 94.94 28 LEU B O 1
ATOM 1556 N N . ARG B 1 29 ? -1.212 -26.25 -3.881 1 94.25 29 ARG B N 1
ATOM 1557 C CA . ARG B 1 29 ? -1.765 -27.531 -4.301 1 94.25 29 ARG B CA 1
ATOM 1558 C C . ARG B 1 29 ? -3.033 -27.875 -3.523 1 94.25 29 ARG B C 1
ATOM 1560 O O . ARG B 1 29 ? -3.898 -28.594 -4.016 1 94.25 29 ARG B O 1
ATOM 1567 N N . THR B 1 30 ? -3.107 -27.328 -2.297 1 95.38 30 THR B N 1
ATOM 1568 C CA . THR B 1 30 ? -4.23 -27.625 -1.415 1 95.38 30 THR B CA 1
ATOM 1569 C C . THR B 1 30 ? -4.711 -26.359 -0.711 1 95.38 30 THR B C 1
ATOM 1571 O O . THR B 1 30 ? -3.988 -25.359 -0.657 1 95.38 30 THR B O 1
ATOM 1574 N N . PRO B 1 31 ? -5.902 -26.438 -0.164 1 96.62 31 PRO B N 1
ATOM 1575 C CA . PRO B 1 31 ? -6.371 -25.312 0.643 1 96.62 31 PRO B CA 1
ATOM 1576 C C . PRO B 1 31 ? -5.43 -24.984 1.798 1 96.62 31 PRO B C 1
ATOM 1578 O O . PRO B 1 31 ? -5.309 -23.812 2.182 1 96.62 31 PRO B O 1
ATOM 1581 N N . ALA B 1 32 ? -4.805 -25.953 2.312 1 95.69 32 ALA B N 1
ATOM 1582 C CA . ALA B 1 32 ? -3.846 -25.734 3.391 1 95.69 32 ALA B CA 1
ATOM 1583 C C . ALA B 1 32 ? -2.658 -24.906 2.902 1 95.69 32 ALA B C 1
ATOM 1585 O O . ALA B 1 32 ? -2.139 -24.062 3.635 1 95.69 32 ALA B O 1
ATOM 1586 N N . ASP B 1 33 ? -2.211 -25.125 1.695 1 96.62 33 ASP B N 1
ATOM 1587 C CA . ASP B 1 33 ? -1.137 -24.328 1.11 1 96.62 33 ASP B CA 1
ATOM 1588 C C . ASP B 1 33 ? -1.548 -22.859 0.979 1 96.62 33 ASP B C 1
ATOM 1590 O O . ASP B 1 33 ? -0.726 -21.969 1.168 1 96.62 33 ASP B O 1
ATOM 1594 N N . LEU B 1 34 ? -2.811 -22.719 0.643 1 97.75 34 LEU B N 1
ATOM 1595 C CA . LEU B 1 34 ? -3.328 -21.359 0.512 1 97.75 34 LEU B CA 1
ATOM 1596 C C . LEU B 1 34 ? -3.297 -20.625 1.854 1 97.75 34 LEU B C 1
ATOM 1598 O O . LEU B 1 34 ? -2.863 -19.484 1.932 1 97.75 34 LEU B O 1
ATOM 1602 N N . ALA B 1 35 ? -3.711 -21.266 2.867 1 97.06 35 ALA B N 1
ATOM 1603 C CA . ALA B 1 35 ? -3.672 -20.703 4.211 1 97.06 35 ALA B CA 1
ATOM 1604 C C . ALA B 1 35 ? -2.244 -20.344 4.617 1 97.06 35 ALA B C 1
ATOM 1606 O O . ALA B 1 35 ? -2 -19.281 5.184 1 97.06 35 ALA B O 1
ATOM 1607 N N . ASP B 1 36 ? -1.348 -21.25 4.305 1 96.75 36 ASP B N 1
ATOM 1608 C CA . ASP B 1 36 ? 0.062 -21 4.594 1 96.75 36 ASP B CA 1
ATOM 1609 C C . ASP B 1 36 ? 0.571 -19.766 3.842 1 96.75 36 ASP B C 1
ATOM 1611 O O . ASP B 1 36 ? 1.348 -18.984 4.387 1 96.75 36 ASP B O 1
ATOM 1615 N N . TRP B 1 37 ? 0.117 -19.656 2.648 1 97.94 37 TRP B N 1
ATOM 1616 C CA . TRP B 1 37 ? 0.551 -18.5 1.867 1 97.94 37 TRP B CA 1
ATOM 1617 C C . TRP B 1 37 ? 0.004 -17.203 2.459 1 97.94 37 TRP B C 1
ATOM 1619 O O . TRP B 1 37 ? 0.717 -16.203 2.539 1 97.94 37 TRP B O 1
ATOM 1629 N N . PHE B 1 38 ? -1.285 -17.172 2.889 1 98.06 38 PHE B N 1
ATOM 1630 C CA . PHE B 1 38 ? -1.88 -15.992 3.504 1 98.06 38 PHE B CA 1
ATOM 1631 C C . PHE B 1 38 ? -1.078 -15.555 4.727 1 98.06 38 PHE B C 1
ATOM 1633 O O . PHE B 1 38 ? -0.876 -14.359 4.945 1 98.06 38 PHE B O 1
ATOM 1640 N N . ARG B 1 39 ? -0.625 -16.484 5.453 1 96.94 39 ARG B N 1
ATOM 1641 C CA . ARG B 1 39 ? 0.172 -16.203 6.641 1 96.94 39 ARG B CA 1
ATOM 1642 C C . ARG B 1 39 ? 1.547 -15.664 6.262 1 96.94 39 ARG B C 1
ATOM 1644 O O . ARG B 1 39 ? 1.987 -14.641 6.793 1 96.94 39 ARG B O 1
ATOM 1651 N N . ALA B 1 40 ? 2.199 -16.312 5.316 1 97.06 40 ALA B N 1
ATOM 1652 C CA . ALA B 1 40 ? 3.539 -15.922 4.887 1 97.06 40 ALA B CA 1
ATOM 1653 C C . ALA B 1 40 ? 3.529 -14.531 4.262 1 97.06 40 ALA B C 1
ATOM 1655 O O . ALA B 1 40 ? 4.492 -13.773 4.402 1 97.06 40 ALA B O 1
ATOM 1656 N N . ALA B 1 41 ? 2.434 -14.219 3.598 1 97.75 41 ALA B N 1
ATOM 1657 C CA . ALA B 1 41 ? 2.281 -12.914 2.945 1 97.75 41 ALA B CA 1
ATOM 1658 C C . ALA B 1 41 ? 1.855 -11.852 3.947 1 97.75 41 ALA B C 1
ATOM 1660 O O . ALA B 1 41 ? 1.659 -10.688 3.58 1 97.75 41 ALA B O 1
ATOM 1661 N N . GLU B 1 42 ? 1.62 -12.289 5.215 1 97.06 42 GLU B N 1
ATOM 1662 C CA . GLU B 1 42 ? 1.232 -11.398 6.301 1 97.06 42 GLU B CA 1
ATOM 1663 C C . GLU B 1 42 ? -0.111 -10.727 6.016 1 97.06 42 GLU B C 1
ATOM 1665 O O . GLU B 1 42 ? -0.288 -9.539 6.281 1 97.06 42 GLU B O 1
ATOM 1670 N N . LEU B 1 43 ? -1.014 -11.508 5.441 1 97.94 43 LEU B N 1
ATOM 1671 C CA . LEU B 1 43 ? -2.367 -11.023 5.199 1 97.94 43 LEU B CA 1
ATOM 1672 C C . LEU B 1 43 ? -3.264 -11.281 6.406 1 97.94 43 LEU B C 1
ATOM 1674 O O . LEU B 1 43 ? -4.172 -10.5 6.691 1 97.94 43 LEU B O 1
ATOM 1678 N N . LEU B 1 44 ? -2.994 -12.367 7.059 1 97.94 44 LEU B N 1
ATOM 1679 C CA . LEU B 1 44 ? -3.705 -12.812 8.258 1 97.94 44 LEU B CA 1
ATOM 1680 C C . LEU B 1 44 ? -2.744 -13.43 9.266 1 97.94 44 LEU B C 1
ATOM 1682 O O . LEU B 1 44 ? -1.882 -14.227 8.898 1 97.94 44 LEU B O 1
ATOM 1686 N N . ASP B 1 45 ? -2.877 -13.047 10.484 1 96.88 45 ASP B N 1
ATOM 1687 C CA . ASP B 1 45 ? -2.006 -13.617 11.508 1 96.88 45 ASP B CA 1
ATOM 1688 C C . ASP B 1 45 ? -2.434 -15.039 11.859 1 96.88 45 ASP B C 1
ATOM 1690 O O . ASP B 1 45 ? -1.588 -15.914 12.078 1 96.88 45 ASP B O 1
ATOM 1694 N N . ARG B 1 46 ? -3.748 -15.227 11.977 1 92.81 46 ARG B N 1
ATOM 1695 C CA . ARG B 1 46 ? -4.352 -16.547 12.141 1 92.81 46 ARG B CA 1
ATOM 1696 C C . ARG B 1 46 ? -5.293 -16.859 10.984 1 92.81 46 ARG B C 1
ATOM 1698 O O . ARG B 1 46 ? -6.18 -16.062 10.664 1 92.81 46 ARG B O 1
ATOM 1705 N N . VAL B 1 47 ? -4.953 -17.969 10.305 1 89.88 47 VAL B N 1
ATOM 1706 C CA . VAL B 1 47 ? -5.773 -18.312 9.156 1 89.88 47 VAL B CA 1
ATOM 1707 C C . VAL B 1 47 ? -6.562 -19.594 9.445 1 89.88 47 VAL B C 1
ATOM 1709 O O . VAL B 1 47 ? -5.984 -20.609 9.836 1 89.88 47 VAL B O 1
ATOM 1712 N N . SER B 1 48 ? -7.836 -19.422 9.391 1 88 48 SER B N 1
ATOM 1713 C CA . SER B 1 48 ? -8.664 -20.625 9.445 1 88 48 SER B CA 1
ATOM 1714 C C . SER B 1 48 ? -8.484 -21.484 8.195 1 88 48 SER B C 1
ATOM 1716 O O . SER B 1 48 ? -7.91 -21.031 7.203 1 88 48 SER B O 1
ATOM 1718 N N . ASP B 1 49 ? -8.945 -22.656 8.242 1 88.12 49 ASP B N 1
ATOM 1719 C CA . ASP B 1 49 ? -8.891 -23.547 7.086 1 88.12 49 ASP B CA 1
ATOM 1720 C C . ASP B 1 49 ? -9.664 -22.953 5.906 1 88.12 49 ASP B C 1
ATOM 1722 O O . ASP B 1 49 ? -10.781 -22.453 6.074 1 88.12 49 ASP B O 1
ATOM 1726 N N . CYS B 1 50 ? -9 -22.969 4.836 1 93.62 50 CYS B N 1
ATOM 1727 C CA . CYS B 1 50 ? -9.68 -22.578 3.607 1 93.62 50 CYS B CA 1
ATOM 1728 C C . CYS B 1 50 ? -10.508 -23.719 3.051 1 93.62 50 CYS B C 1
ATOM 1730 O O . CYS B 1 50 ? -10.07 -24.875 3.062 1 93.62 50 CYS B O 1
ATOM 1732 N N . ASP B 1 51 ? -11.68 -23.453 2.688 1 95 51 ASP B N 1
ATOM 1733 C CA . ASP B 1 51 ? -12.492 -24.5 2.07 1 95 51 ASP B CA 1
ATOM 1734 C C . ASP B 1 51 ? -12.227 -24.578 0.568 1 95 51 ASP B C 1
ATOM 1736 O O . ASP B 1 51 ? -11.469 -23.781 0.02 1 95 51 ASP B O 1
ATOM 1740 N N . ALA B 1 52 ? -12.797 -25.531 -0.051 1 96 52 ALA B N 1
ATOM 1741 C CA . ALA B 1 52 ? -12.562 -25.797 -1.466 1 96 52 ALA B CA 1
ATOM 1742 C C . ALA B 1 52 ? -13.016 -24.625 -2.334 1 96 52 ALA B C 1
ATOM 1744 O O . ALA B 1 52 ? -12.375 -24.312 -3.336 1 96 52 ALA B O 1
ATOM 1745 N N . ALA B 1 53 ? -14.086 -24.062 -1.938 1 96.19 53 ALA B N 1
ATOM 1746 C CA . ALA B 1 53 ? -14.625 -22.938 -2.711 1 96.19 53 ALA B CA 1
ATOM 1747 C C . ALA B 1 53 ? -13.672 -21.75 -2.68 1 96.19 53 ALA B C 1
ATOM 1749 O O . ALA B 1 53 ? -13.422 -21.125 -3.711 1 96.19 53 ALA B O 1
ATOM 1750 N N . THR B 1 54 ? -13.188 -21.453 -1.482 1 96.56 54 THR B N 1
ATOM 1751 C CA . THR B 1 54 ? -12.227 -20.359 -1.333 1 96.56 54 THR B CA 1
ATOM 1752 C C . THR B 1 54 ? -10.953 -20.656 -2.127 1 96.56 54 THR B C 1
ATOM 1754 O O . THR B 1 54 ? -10.398 -19.766 -2.768 1 96.56 54 THR B O 1
ATOM 1757 N N . PHE B 1 55 ? -10.531 -21.906 -2.082 1 98.06 55 PHE B N 1
ATOM 1758 C CA . PHE B 1 55 ? -9.344 -22.312 -2.814 1 98.06 55 PHE B CA 1
ATOM 1759 C C . PHE B 1 55 ? -9.539 -22.141 -4.316 1 98.06 55 PHE B C 1
ATOM 1761 O O . PHE B 1 55 ? -8.664 -21.594 -5 1 98.06 55 PHE B O 1
ATOM 1768 N N . GLU B 1 56 ? -10.609 -22.516 -4.793 1 97.88 56 GLU B N 1
ATOM 1769 C CA . GLU B 1 56 ? -10.906 -22.375 -6.215 1 97.88 56 GLU B CA 1
ATOM 1770 C C . GLU B 1 56 ? -10.938 -20.906 -6.633 1 97.88 56 GLU B C 1
ATOM 1772 O O . GLU B 1 56 ? -10.406 -20.531 -7.684 1 97.88 56 GLU B O 1
ATOM 1777 N N . GLN B 1 57 ? -11.578 -20.094 -5.816 1 98.19 57 GLN B N 1
ATOM 1778 C CA . GLN B 1 57 ? -11.625 -18.656 -6.09 1 98.19 57 GLN B CA 1
ATOM 1779 C C . GLN B 1 57 ? -10.227 -18.062 -6.105 1 98.19 57 GLN B C 1
ATOM 1781 O O . GLN B 1 57 ? -9.922 -17.203 -6.934 1 98.19 57 GLN B O 1
ATOM 1786 N N . ALA B 1 58 ? -9.422 -18.531 -5.211 1 98.69 58 ALA B N 1
ATOM 1787 C CA . ALA B 1 58 ? -8.047 -18.047 -5.133 1 98.69 58 ALA B CA 1
ATOM 1788 C C . ALA B 1 58 ? -7.273 -18.375 -6.41 1 98.69 58 ALA B C 1
ATOM 1790 O O . ALA B 1 58 ? -6.559 -17.516 -6.945 1 98.69 58 ALA B O 1
ATOM 1791 N N . VAL B 1 59 ? -7.434 -19.547 -6.852 1 98.5 59 VAL B N 1
A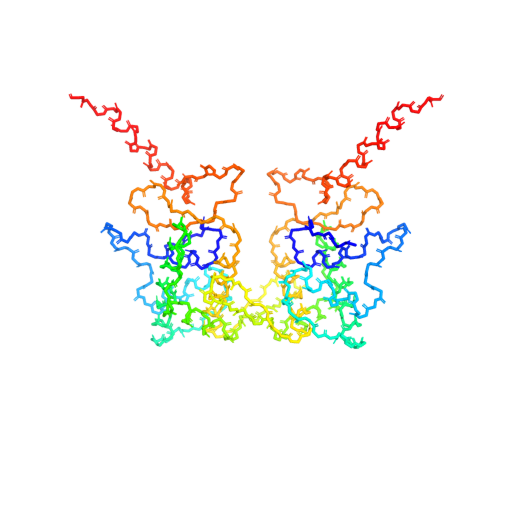TOM 1792 C CA . VAL B 1 59 ? -6.738 -19.969 -8.062 1 98.5 59 VAL B CA 1
ATOM 1793 C C . VAL B 1 59 ? -7.234 -19.156 -9.258 1 98.5 59 VAL B C 1
ATOM 1795 O O . VAL B 1 59 ? -6.434 -18.719 -10.086 1 98.5 59 VAL B O 1
ATOM 1798 N N . ARG B 1 60 ? -8.523 -18.922 -9.328 1 98.75 60 ARG B N 1
ATOM 1799 C CA . ARG B 1 60 ? -9.07 -18.109 -10.398 1 98.75 60 ARG B CA 1
ATOM 1800 C C . ARG B 1 60 ? -8.523 -16.688 -10.344 1 98.75 60 ARG B C 1
ATOM 1802 O O . ARG B 1 60 ? -8.188 -16.109 -11.375 1 98.75 60 ARG B O 1
ATOM 1809 N N . LEU B 1 61 ? -8.469 -16.172 -9.148 1 98.88 61 LEU B N 1
ATOM 1810 C CA . LEU B 1 61 ? -7.91 -14.836 -8.961 1 98.88 61 LEU B CA 1
ATOM 1811 C C . LEU B 1 61 ? -6.449 -14.789 -9.391 1 98.88 61 LEU B C 1
ATOM 1813 O O . LEU B 1 61 ? -6.039 -13.867 -10.094 1 98.88 61 LEU B O 1
ATOM 1817 N N . ARG B 1 62 ? -5.703 -15.797 -8.961 1 98.75 62 ARG B N 1
ATOM 1818 C CA . ARG B 1 62 ? -4.285 -15.883 -9.297 1 98.75 62 ARG B CA 1
ATOM 1819 C C . ARG B 1 62 ? -4.078 -15.844 -10.805 1 98.75 62 ARG B C 1
ATOM 1821 O O . ARG B 1 62 ? -3.252 -15.07 -11.305 1 98.75 62 ARG B O 1
ATOM 1828 N N . GLU B 1 63 ? -4.848 -16.609 -11.5 1 98.44 63 GLU B N 1
ATOM 1829 C CA . GLU B 1 63 ? -4.684 -16.719 -12.945 1 98.44 63 GLU B CA 1
ATOM 1830 C C . GLU B 1 63 ? -5.145 -15.453 -13.656 1 98.44 63 GLU B C 1
ATOM 1832 O O . GLU B 1 63 ? -4.516 -15.016 -14.625 1 98.44 63 GLU B O 1
ATOM 1837 N N . ALA B 1 64 ? -6.223 -14.898 -13.203 1 98.88 64 ALA B N 1
ATOM 1838 C CA . ALA B 1 64 ? -6.691 -13.641 -13.781 1 98.88 64 ALA B CA 1
ATOM 1839 C C . ALA B 1 64 ? -5.664 -12.531 -13.578 1 98.88 64 ALA B C 1
ATOM 1841 O O . ALA B 1 64 ? -5.352 -11.789 -14.516 1 98.88 64 ALA B O 1
ATOM 1842 N N . ALA B 1 65 ? -5.164 -12.438 -12.359 1 98.81 65 ALA B N 1
ATOM 1843 C CA . ALA B 1 65 ? -4.145 -11.43 -12.062 1 98.81 65 ALA B CA 1
ATOM 1844 C C . ALA B 1 65 ? -2.906 -11.633 -12.938 1 98.81 65 ALA B C 1
ATOM 1846 O O . ALA B 1 65 ? -2.334 -10.664 -13.445 1 98.81 65 ALA B O 1
ATOM 1847 N N . TYR B 1 66 ? -2.537 -12.859 -13.117 1 98.5 66 TYR B N 1
ATOM 1848 C CA . TYR B 1 66 ? -1.387 -13.172 -13.961 1 98.5 66 TYR B CA 1
ATOM 1849 C C . TYR B 1 66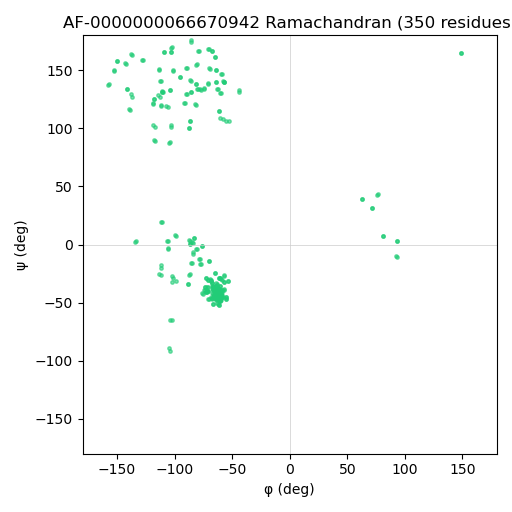 ? -1.619 -12.711 -15.391 1 98.5 66 TYR B C 1
ATOM 1851 O O . TYR B 1 66 ? -0.793 -11.992 -15.961 1 98.5 66 TYR B O 1
ATOM 1859 N N . ARG B 1 67 ? -2.711 -13.102 -15.953 1 98.62 67 ARG B N 1
ATOM 1860 C CA . ARG B 1 67 ? -3.006 -12.766 -17.344 1 98.62 67 ARG B CA 1
ATOM 1861 C C . ARG B 1 67 ? -3.072 -11.25 -17.531 1 98.62 67 ARG B C 1
ATOM 1863 O O . ARG B 1 67 ? -2.568 -10.719 -18.531 1 98.62 67 ARG B O 1
ATOM 1870 N N . MET B 1 68 ? -3.633 -10.602 -16.609 1 98.81 68 MET B N 1
ATOM 1871 C CA . MET B 1 68 ? -3.748 -9.148 -16.719 1 98.81 68 MET B CA 1
ATOM 1872 C C . MET B 1 68 ? -2.387 -8.477 -16.547 1 98.81 68 MET B C 1
ATOM 1874 O O . MET B 1 68 ? -2.1 -7.469 -17.188 1 98.81 68 MET B O 1
ATOM 1878 N N . ALA B 1 69 ? -1.584 -9.023 -15.672 1 98.75 69 ALA B N 1
ATOM 1879 C CA . ALA B 1 69 ? -0.235 -8.484 -15.5 1 98.75 69 ALA B CA 1
ATOM 1880 C C . ALA B 1 69 ? 0.595 -8.68 -16.766 1 98.75 69 ALA B C 1
ATOM 1882 O O . ALA B 1 69 ? 1.365 -7.797 -17.156 1 98.75 69 ALA B O 1
ATOM 1883 N N . VAL B 1 70 ? 0.463 -9.789 -17.406 1 98.19 70 VAL B N 1
ATOM 1884 C CA . VAL B 1 70 ? 1.128 -10.031 -18.688 1 98.19 70 VAL B CA 1
ATOM 1885 C C . VAL B 1 70 ? 0.656 -9.016 -19.719 1 98.19 70 VAL B C 1
ATOM 1887 O O . VAL B 1 70 ? 1.469 -8.422 -20.438 1 98.19 70 VAL B O 1
ATOM 1890 N N . ALA B 1 71 ? -0.639 -8.852 -19.797 1 98.5 71 ALA B N 1
ATOM 1891 C CA . ALA B 1 71 ? -1.19 -7.867 -20.719 1 98.5 71 ALA B CA 1
ATOM 1892 C C . ALA B 1 71 ? -0.593 -6.484 -20.469 1 98.5 71 ALA B C 1
ATOM 1894 O O . ALA B 1 71 ? -0.21 -5.785 -21.406 1 98.5 71 ALA B O 1
ATOM 1895 N N . LYS B 1 72 ? -0.521 -6.109 -19.219 1 98.12 72 LYS B N 1
ATOM 1896 C CA . LYS B 1 72 ? 0.071 -4.82 -18.875 1 98.12 72 LYS B CA 1
ATOM 1897 C C . LYS B 1 72 ? 1.522 -4.742 -19.328 1 98.12 72 LYS B C 1
ATOM 1899 O O . LYS B 1 72 ? 1.943 -3.732 -19.906 1 98.12 72 LYS B O 1
ATOM 1904 N N . ALA B 1 73 ? 2.234 -5.746 -19.047 1 97.56 73 ALA B N 1
ATOM 1905 C CA . ALA B 1 73 ? 3.648 -5.777 -19.422 1 97.56 73 ALA B CA 1
ATOM 1906 C C . ALA B 1 73 ? 3.834 -5.59 -20.922 1 97.56 73 ALA B C 1
ATOM 1908 O O . ALA B 1 73 ? 4.848 -5.043 -21.359 1 97.56 73 ALA B O 1
ATOM 1909 N N . HIS B 1 74 ? 2.877 -5.953 -21.641 1 97.69 74 HIS B N 1
ATOM 1910 C CA . HIS B 1 74 ? 2.982 -5.914 -23.094 1 97.69 74 HIS B CA 1
ATOM 1911 C C . HIS B 1 74 ? 2.17 -4.762 -23.672 1 97.69 74 HIS B C 1
ATOM 1913 O O . HIS B 1 74 ? 2.023 -4.652 -24.891 1 97.69 74 HIS B O 1
ATOM 1919 N N . GLY B 1 75 ? 1.577 -3.959 -22.859 1 96.81 75 GLY B N 1
ATOM 1920 C CA . GLY B 1 75 ? 0.806 -2.811 -23.312 1 96.81 75 GLY B CA 1
ATOM 1921 C C . GLY B 1 75 ? -0.507 -3.193 -23.969 1 96.81 75 GLY B C 1
ATOM 1922 O O . GLY B 1 75 ? -0.959 -2.525 -24.891 1 96.81 75 GLY B O 1
ATOM 1923 N N . GLU B 1 76 ? -1.06 -4.277 -23.516 1 97.5 76 GLU B N 1
ATOM 1924 C CA . GLU B 1 76 ? -2.309 -4.789 -24.078 1 97.5 76 GLU B CA 1
ATOM 1925 C C . GLU B 1 76 ? -3.488 -4.484 -23.156 1 97.5 76 GLU B C 1
ATOM 1927 O O . GLU B 1 76 ? -3.299 -4.129 -21.984 1 97.5 76 GLU B O 1
ATOM 1932 N N . THR B 1 77 ? -4.652 -4.637 -23.688 1 97 77 THR B N 1
ATOM 1933 C CA . THR B 1 77 ? -5.871 -4.43 -22.922 1 97 77 THR B CA 1
ATOM 1934 C C . THR B 1 77 ? -6.195 -5.668 -22.078 1 97 77 THR B C 1
ATOM 1936 O O . THR B 1 77 ? -5.762 -6.773 -22.406 1 97 77 THR B O 1
ATOM 1939 N N . PHE B 1 78 ? -6.91 -5.441 -21.016 1 98.19 78 PHE B N 1
ATOM 1940 C CA . PHE B 1 78 ? -7.309 -6.543 -20.141 1 98.19 78 PHE B CA 1
ATOM 1941 C C . PHE B 1 78 ? -8.531 -7.262 -20.703 1 98.19 78 PHE B C 1
ATOM 1943 O O . PHE B 1 78 ? -9.453 -6.625 -21.219 1 98.19 78 PHE B O 1
ATOM 1950 N N . ALA B 1 79 ? -8.523 -8.602 -20.641 1 98.31 79 ALA B N 1
ATOM 1951 C CA . ALA B 1 79 ? -9.719 -9.359 -21 1 98.31 79 ALA B CA 1
ATOM 1952 C C . ALA B 1 79 ? -10.867 -9.07 -20.047 1 98.31 79 ALA B C 1
ATOM 1954 O O . ALA B 1 79 ? -10.664 -9.031 -18.828 1 98.31 79 ALA B O 1
ATOM 1955 N N . ASP B 1 80 ? -12.078 -8.953 -20.531 1 98.25 80 ASP B N 1
ATOM 1956 C CA . ASP B 1 80 ? -13.242 -8.562 -19.734 1 98.25 80 ASP B CA 1
ATOM 1957 C C . ASP B 1 80 ? -13.508 -9.57 -18.625 1 98.25 80 ASP B C 1
ATOM 1959 O O . ASP B 1 80 ? -13.781 -9.188 -17.484 1 98.25 80 ASP B O 1
ATOM 1963 N N . PRO B 1 81 ? -13.422 -10.867 -18.906 1 98.69 81 PRO B N 1
ATOM 1964 C CA . PRO B 1 81 ? -13.695 -11.82 -17.828 1 98.69 81 PRO B CA 1
ATOM 1965 C C . PRO B 1 81 ? -12.711 -11.688 -16.656 1 98.69 81 PRO B C 1
ATOM 1967 O O . PRO B 1 81 ? -13.109 -11.789 -15.5 1 98.69 81 PRO B O 1
ATOM 1970 N N . ASP B 1 82 ? -11.461 -11.445 -16.953 1 98.88 82 ASP B N 1
ATOM 1971 C CA . ASP B 1 82 ? -10.461 -11.273 -15.914 1 98.88 82 ASP B CA 1
ATOM 1972 C C . ASP B 1 82 ? -10.719 -10 -15.117 1 98.88 82 ASP B C 1
ATOM 1974 O O . ASP B 1 82 ? -10.688 -10.016 -13.883 1 98.88 82 ASP B O 1
ATOM 1978 N N . ARG B 1 83 ? -10.961 -8.953 -15.836 1 98.81 83 ARG B N 1
ATOM 1979 C CA . ARG B 1 83 ? -11.25 -7.672 -15.203 1 98.81 83 ARG B CA 1
ATOM 1980 C C . ARG B 1 83 ? -12.461 -7.777 -14.281 1 98.81 83 ARG B C 1
ATOM 1982 O O . ARG B 1 83 ? -12.43 -7.301 -13.148 1 98.81 83 ARG B O 1
ATOM 1989 N N . ARG B 1 84 ? -13.508 -8.414 -14.727 1 98.75 84 ARG B N 1
ATOM 1990 C CA . ARG B 1 84 ? -14.734 -8.547 -13.945 1 98.75 84 ARG B CA 1
ATOM 1991 C C . ARG B 1 84 ? -14.492 -9.383 -12.695 1 98.75 84 ARG B C 1
ATOM 1993 O O . ARG B 1 84 ? -15 -9.055 -11.617 1 98.75 84 ARG B O 1
ATOM 2000 N N . LEU B 1 85 ? -13.758 -10.398 -12.844 1 98.81 85 LEU B N 1
ATOM 2001 C CA . LEU B 1 85 ? -13.477 -11.273 -11.711 1 98.81 85 LEU B CA 1
ATOM 2002 C C . LEU B 1 85 ? -12.703 -10.523 -10.625 1 98.81 85 LEU B C 1
ATOM 2004 O O . LEU B 1 85 ? -13.07 -10.562 -9.453 1 98.81 85 LEU B O 1
ATOM 2008 N N . VAL B 1 86 ? -11.648 -9.867 -11.008 1 98.88 86 VAL B N 1
ATOM 2009 C CA . VAL B 1 86 ? -10.805 -9.148 -10.062 1 98.88 86 VAL B CA 1
ATOM 2010 C C . VAL B 1 86 ? -11.609 -8.039 -9.391 1 98.88 86 VAL B C 1
ATOM 2012 O O . VAL B 1 86 ? -11.531 -7.855 -8.172 1 98.88 86 VAL B O 1
ATOM 2015 N N . ASN B 1 87 ? -12.445 -7.324 -10.188 1 98.88 87 ASN B N 1
ATOM 2016 C CA . ASN B 1 87 ? -13.305 -6.289 -9.633 1 98.88 87 ASN B CA 1
ATOM 2017 C C . ASN B 1 87 ? -14.297 -6.863 -8.617 1 98.88 87 ASN B C 1
ATOM 2019 O O . ASN B 1 87 ? -14.523 -6.273 -7.566 1 98.88 87 ASN B O 1
ATOM 2023 N N . GLU B 1 88 ? -14.82 -7.969 -8.945 1 98.75 88 GLU B N 1
ATOM 2024 C CA . GLU B 1 88 ? -15.812 -8.586 -8.07 1 98.75 88 GLU B CA 1
ATOM 2025 C C . GLU B 1 88 ? -15.195 -8.977 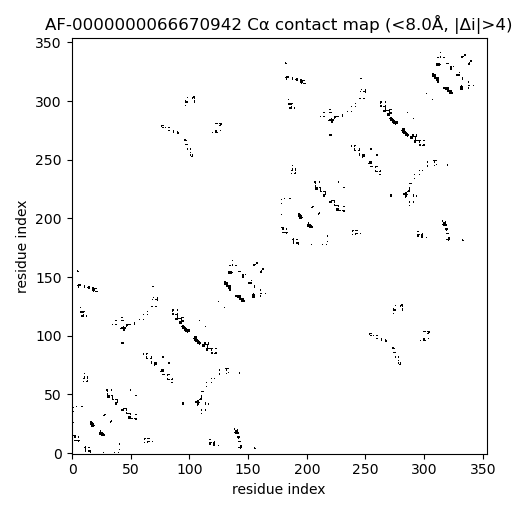-6.73 1 98.75 88 GLU B C 1
ATOM 2027 O O . GLU B 1 88 ? -15.766 -8.703 -5.672 1 98.75 88 GLU B O 1
ATOM 2032 N N . LEU B 1 89 ? -14.078 -9.586 -6.742 1 98.62 89 LEU B N 1
ATOM 2033 C CA . LEU B 1 89 ? -13.43 -10.039 -5.52 1 98.62 89 LEU B CA 1
ATOM 2034 C C . LEU B 1 89 ? -12.938 -8.859 -4.691 1 98.62 89 LEU B C 1
ATOM 2036 O O . LEU B 1 89 ? -12.938 -8.914 -3.461 1 98.62 89 LEU B O 1
ATOM 2040 N N . ALA B 1 90 ? -12.594 -7.77 -5.359 1 98.69 90 ALA B N 1
ATOM 2041 C CA . ALA B 1 90 ? -12.086 -6.582 -4.68 1 98.69 90 ALA B CA 1
ATOM 2042 C C . ALA B 1 90 ? -13.188 -5.887 -3.889 1 98.69 90 ALA B C 1
ATOM 2044 O O . ALA B 1 90 ? -12.906 -5.051 -3.027 1 98.69 90 ALA B O 1
ATOM 2045 N N . LYS B 1 91 ? -14.422 -6.246 -4.141 1 97.69 91 LYS B N 1
ATOM 2046 C CA . LYS B 1 91 ? -15.562 -5.637 -3.461 1 97.69 91 LYS B CA 1
ATOM 2047 C C . LYS B 1 91 ? -15.727 -6.199 -2.051 1 97.69 91 LYS B C 1
ATOM 2049 O O . LYS B 1 91 ? -16.453 -5.633 -1.232 1 97.69 91 LYS B O 1
ATOM 2054 N N . GLY B 1 92 ? -15.094 -7.312 -1.804 1 96.62 92 GLY B N 1
ATOM 2055 C CA . GLY B 1 92 ? -15.25 -7.965 -0.512 1 96.62 92 GLY B CA 1
ATOM 2056 C C . GLY B 1 92 ? -14.578 -7.207 0.62 1 96.62 92 GLY B C 1
ATOM 2057 O O . GLY B 1 92 ? -13.812 -6.273 0.38 1 96.62 92 GLY B O 1
ATOM 2058 N N . GLU B 1 93 ? -14.922 -7.645 1.78 1 96.38 93 GLU B N 1
ATOM 2059 C CA . GLU B 1 93 ? -14.234 -7.102 2.947 1 96.38 93 GLU B CA 1
ATOM 2060 C C . GLU B 1 93 ? -12.75 -7.461 2.928 1 96.38 93 GLU B C 1
ATOM 2062 O O . GLU B 1 93 ? -12.359 -8.5 2.393 1 96.38 93 GLU B O 1
ATOM 2067 N N . ILE B 1 94 ? -11.969 -6.598 3.496 1 97.81 94 ILE B N 1
ATOM 2068 C CA . ILE B 1 94 ? -10.531 -6.852 3.604 1 97.81 94 ILE B CA 1
ATOM 2069 C C . ILE B 1 94 ? -10.172 -7.137 5.059 1 97.81 94 ILE B C 1
ATOM 2071 O O . ILE B 1 94 ? -10.969 -6.891 5.965 1 97.81 94 ILE B O 1
ATOM 2075 N N . PRO B 1 95 ? -8.953 -7.672 5.289 1 98.19 95 PRO B N 1
ATOM 2076 C CA . PRO B 1 95 ? -8.555 -7.984 6.664 1 98.19 95 PRO B CA 1
ATOM 2077 C C . PRO B 1 95 ? -8.609 -6.77 7.582 1 98.19 95 PRO B C 1
ATOM 2079 O O . PRO B 1 95 ? -8.234 -5.664 7.172 1 98.19 95 PRO B O 1
ATOM 2082 N N . MET B 1 96 ? -9.062 -7.004 8.758 1 97.94 96 MET B N 1
ATOM 2083 C CA . MET B 1 96 ? -9.023 -5.961 9.773 1 97.94 96 MET B CA 1
ATOM 2084 C C . MET B 1 96 ? -7.602 -5.762 10.297 1 97.94 96 MET B C 1
ATOM 2086 O O . MET B 1 96 ? -6.883 -6.734 10.539 1 97.94 96 MET B O 1
ATOM 2090 N N . LEU B 1 97 ? -7.207 -4.535 10.391 1 98.62 97 LEU B N 1
ATOM 2091 C CA . LEU B 1 97 ? -5.914 -4.176 10.961 1 98.62 97 LEU B CA 1
ATOM 2092 C C . LEU B 1 97 ? -6.086 -3.443 12.289 1 98.62 97 LEU B C 1
ATOM 2094 O O . LEU B 1 97 ? -6.988 -2.611 12.43 1 98.62 97 LEU B O 1
ATOM 2098 N N . SER B 1 98 ? -5.215 -3.77 13.195 1 98.62 98 SER B N 1
ATOM 2099 C CA . SER B 1 98 ? -5.164 -3.012 14.445 1 98.62 98 SER B CA 1
ATOM 2100 C C . SER B 1 98 ? -3.77 -3.047 15.055 1 98.62 98 SER B C 1
ATOM 2102 O O . SER B 1 98 ? -3.014 -3.996 14.836 1 98.62 98 SER B O 1
ATOM 2104 N N . LEU B 1 99 ? -3.445 -1.99 15.75 1 98.69 99 LEU B N 1
ATOM 2105 C CA . LEU B 1 99 ? -2.23 -1.964 16.562 1 98.69 99 LEU B CA 1
ATOM 2106 C C . LEU B 1 99 ? -2.504 -2.475 17.969 1 98.69 99 LEU B C 1
ATOM 2108 O O . LEU B 1 99 ? -3.439 -2.016 18.625 1 98.69 99 LEU B O 1
ATOM 2112 N N . ARG B 1 100 ? -1.697 -3.371 18.359 1 98.06 100 ARG B N 1
ATOM 2113 C CA . ARG B 1 100 ? -1.76 -3.85 19.75 1 98.06 100 ARG B CA 1
ATOM 2114 C C . ARG B 1 100 ? -1.07 -2.877 20.688 1 98.06 100 ARG B C 1
ATOM 2116 O O . ARG B 1 100 ? -0.352 -1.976 20.25 1 98.06 100 ARG B O 1
ATOM 2123 N N . PRO B 1 101 ? -1.292 -3.057 21.984 1 96.69 101 PRO B N 1
ATOM 2124 C CA . PRO B 1 101 ? -0.662 -2.156 22.953 1 96.69 101 PRO B CA 1
ATOM 2125 C C . PRO B 1 101 ? 0.864 -2.189 22.891 1 96.69 101 PRO B C 1
ATOM 2127 O O . PRO B 1 101 ? 1.521 -1.184 23.172 1 96.69 101 PRO B O 1
ATOM 2130 N N . ASP B 1 102 ? 1.44 -3.305 22.5 1 95.69 102 ASP B N 1
ATOM 2131 C CA . ASP B 1 102 ? 2.895 -3.41 22.438 1 95.69 102 ASP B CA 1
ATOM 2132 C C . ASP B 1 102 ? 3.43 -2.85 21.109 1 95.69 102 ASP B C 1
ATOM 2134 O O . ASP B 1 102 ? 4.625 -2.939 20.844 1 95.69 102 ASP B O 1
ATOM 2138 N N . GLY B 1 103 ? 2.543 -2.363 20.297 1 95.69 103 GLY B N 1
ATOM 2139 C CA . GLY B 1 103 ? 2.953 -1.69 19.062 1 95.69 103 GLY B CA 1
ATOM 2140 C C . GLY B 1 103 ? 2.996 -2.613 17.859 1 95.69 103 GLY B C 1
ATOM 2141 O O . GLY B 1 103 ? 3.283 -2.176 16.75 1 95.69 103 GLY B O 1
ATOM 2142 N N . THR B 1 104 ? 2.592 -3.861 18.094 1 96.75 104 THR B N 1
ATOM 2143 C CA . THR B 1 104 ? 2.635 -4.797 16.969 1 96.75 104 THR B CA 1
ATOM 2144 C C . THR B 1 104 ? 1.319 -4.777 16.203 1 96.75 104 THR B C 1
ATOM 2146 O O . THR B 1 104 ? 0.271 -4.453 16.75 1 96.75 104 THR B O 1
ATOM 2149 N N . LEU B 1 105 ? 1.417 -5.094 14.898 1 98.19 105 LEU B N 1
ATOM 2150 C CA . LEU B 1 105 ? 0.276 -5.09 13.992 1 98.19 105 LEU B CA 1
ATOM 2151 C C . LEU B 1 105 ? -0.459 -6.426 14.039 1 98.19 105 LEU B C 1
ATOM 2153 O O . LEU B 1 105 ? 0.171 -7.484 14.031 1 98.19 105 LEU B O 1
ATOM 2157 N N . ARG B 1 106 ? -1.751 -6.371 14.18 1 98.19 106 ARG B N 1
ATOM 2158 C CA . ARG B 1 106 ? -2.617 -7.543 14.094 1 98.19 106 ARG B CA 1
ATOM 2159 C C . ARG B 1 106 ? -3.477 -7.5 12.836 1 98.19 106 ARG B C 1
ATOM 2161 O O . ARG B 1 106 ? -4.113 -6.484 12.547 1 98.19 106 ARG B O 1
ATOM 2168 N N . ARG B 1 107 ? -3.49 -8.578 12.133 1 98.31 107 ARG B N 1
ATOM 2169 C CA . ARG B 1 107 ? -4.328 -8.773 10.953 1 98.31 107 ARG B CA 1
ATOM 2170 C C . ARG B 1 107 ? -5.305 -9.922 11.156 1 98.31 107 ARG B C 1
ATOM 2172 O O . ARG B 1 107 ? -4.891 -11.047 11.438 1 98.31 107 ARG B O 1
ATOM 2179 N N . SER B 1 108 ? -6.582 -9.641 10.961 1 97.88 108 SER B N 1
ATOM 2180 C CA . SER B 1 108 ? -7.559 -10.688 11.242 1 97.88 108 SER B CA 1
ATOM 2181 C C . SER B 1 108 ? -8.703 -10.664 10.234 1 97.88 108 SER B C 1
ATOM 2183 O O . SER B 1 108 ? -8.953 -9.641 9.602 1 97.88 108 SER B O 1
ATOM 2185 N N . GLY B 1 109 ? -9.406 -11.781 10.023 1 97.25 109 GLY B N 1
ATOM 2186 C CA . GLY B 1 109 ? -10.547 -11.953 9.141 1 97.25 109 GLY B CA 1
ATOM 2187 C C . GLY B 1 109 ? -10.633 -13.352 8.547 1 97.25 109 GLY B C 1
ATOM 2188 O O . GLY B 1 109 ? -9.711 -14.148 8.695 1 97.25 109 GLY B O 1
ATOM 2189 N N . PRO B 1 110 ? -11.727 -13.695 8.016 1 96.75 110 PRO B N 1
ATOM 2190 C CA . PRO B 1 110 ? -11.82 -14.961 7.285 1 96.75 110 PRO B CA 1
ATOM 2191 C C . PRO B 1 110 ? -10.953 -14.977 6.027 1 96.75 110 PRO B C 1
ATOM 2193 O O . PRO B 1 110 ? -10.539 -13.922 5.547 1 96.75 110 PRO B O 1
ATOM 2196 N N . PRO B 1 111 ? -10.641 -16.109 5.48 1 97 111 PRO B N 1
ATOM 2197 C CA . PRO B 1 111 ? -9.773 -16.25 4.309 1 97 111 PRO B CA 1
ATOM 2198 C C . PRO B 1 111 ? -10.234 -15.398 3.129 1 97 111 PRO B C 1
ATOM 2200 O O . PRO B 1 111 ? -9.406 -14.875 2.375 1 97 111 PRO B O 1
ATOM 2203 N N . ALA B 1 112 ? -11.539 -15.203 3.021 1 96.62 112 ALA B N 1
ATOM 2204 C CA . ALA B 1 112 ? -12.078 -14.43 1.908 1 96.62 112 ALA B CA 1
ATOM 2205 C C . ALA B 1 112 ? -11.555 -12.992 1.932 1 96.62 112 ALA B C 1
ATOM 2207 O O . ALA B 1 112 ? -11.414 -12.359 0.882 1 96.62 112 ALA B O 1
ATOM 2208 N N . THR B 1 113 ? -11.234 -12.477 3.133 1 97.88 113 THR B N 1
ATOM 2209 C CA . THR B 1 113 ? -10.719 -11.117 3.238 1 97.88 113 THR B CA 1
ATOM 2210 C C . THR B 1 113 ? -9.336 -11.016 2.609 1 97.88 113 THR B C 1
ATOM 2212 O O . THR B 1 113 ? -8.969 -9.977 2.053 1 97.88 113 THR B O 1
ATOM 2215 N N . ALA B 1 114 ? -8.586 -12.07 2.699 1 98.38 114 ALA B N 1
ATOM 2216 C CA . ALA B 1 114 ? -7.27 -12.102 2.072 1 98.38 114 ALA B CA 1
ATOM 2217 C C . ALA B 1 114 ? -7.383 -12.062 0.551 1 98.38 114 ALA B C 1
ATOM 2219 O O . ALA B 1 114 ? -6.602 -11.383 -0.12 1 98.38 114 ALA B O 1
ATOM 2220 N N . LEU B 1 115 ? -8.375 -12.758 0.023 1 98.38 115 LEU B N 1
ATOM 2221 C CA . LEU B 1 115 ? -8.594 -12.75 -1.42 1 98.38 115 LEU B CA 1
ATOM 2222 C C . LEU B 1 115 ? -8.953 -11.352 -1.905 1 98.38 115 LEU B C 1
ATOM 2224 O O . LEU B 1 115 ? -8.438 -10.891 -2.932 1 98.38 115 LEU B O 1
ATOM 2228 N N . ALA B 1 116 ? -9.781 -10.727 -1.135 1 98.62 116 ALA B N 1
ATOM 2229 C CA . ALA B 1 116 ? -10.172 -9.359 -1.484 1 98.62 116 ALA B CA 1
ATOM 2230 C C . ALA B 1 116 ? -8.969 -8.422 -1.461 1 98.62 116 ALA B C 1
ATOM 2232 O O . ALA B 1 116 ? -8.836 -7.555 -2.328 1 98.62 116 ALA B O 1
ATOM 2233 N N . ALA B 1 117 ? -8.125 -8.594 -0.497 1 98.75 117 ALA B N 1
ATOM 2234 C CA . ALA B 1 117 ? -6.918 -7.773 -0.398 1 98.75 117 ALA B CA 1
ATOM 2235 C C . ALA B 1 117 ? -6.008 -7.988 -1.606 1 98.75 117 ALA B C 1
ATOM 2237 O O . ALA B 1 117 ? -5.438 -7.031 -2.137 1 98.75 117 ALA B O 1
ATOM 2238 N N . ILE B 1 118 ? -5.879 -9.203 -2.041 1 98.88 118 ILE B N 1
ATOM 2239 C CA . ILE B 1 118 ? -5.059 -9.523 -3.205 1 98.88 118 ILE B CA 1
ATOM 2240 C C . ILE B 1 118 ? -5.668 -8.891 -4.457 1 98.88 118 ILE B C 1
ATOM 2242 O O . ILE B 1 118 ? -4.953 -8.305 -5.27 1 98.88 118 ILE B O 1
ATOM 2246 N N . ALA B 1 119 ? -6.973 -9.031 -4.578 1 98.94 119 ALA B N 1
ATOM 2247 C CA . ALA B 1 119 ? -7.664 -8.438 -5.723 1 98.94 119 ALA B CA 1
ATOM 2248 C C . ALA B 1 119 ? -7.469 -6.926 -5.754 1 98.94 119 ALA B C 1
ATOM 2250 O O . ALA B 1 119 ? -7.215 -6.348 -6.812 1 98.94 119 ALA B O 1
ATOM 2251 N N . ARG B 1 120 ? -7.566 -6.328 -4.656 1 98.81 120 ARG B N 1
ATOM 2252 C CA . ARG B 1 120 ? -7.363 -4.887 -4.559 1 98.81 120 ARG B CA 1
ATOM 2253 C C . ARG B 1 120 ? -5.941 -4.508 -4.949 1 98.81 120 ARG B C 1
ATOM 2255 O O . ARG B 1 120 ? -5.73 -3.527 -5.668 1 98.81 120 ARG B O 1
ATOM 2262 N N . ALA B 1 121 ? -4.996 -5.258 -4.473 1 98.75 121 ALA B N 1
ATOM 2263 C CA . ALA B 1 121 ? -3.604 -5.012 -4.84 1 98.75 121 ALA B CA 1
ATOM 2264 C C . ALA B 1 121 ? -3.41 -5.105 -6.352 1 98.75 121 ALA B C 1
ATOM 2266 O O . ALA B 1 121 ? -2.648 -4.332 -6.938 1 98.75 121 ALA B O 1
ATOM 2267 N N . ALA B 1 122 ? -4.07 -6.039 -6.938 1 98.88 122 ALA B N 1
ATOM 2268 C CA . ALA B 1 122 ? -4.023 -6.168 -8.391 1 98.88 122 ALA B CA 1
ATOM 2269 C C . ALA B 1 122 ? -4.57 -4.918 -9.07 1 98.88 122 ALA B C 1
ATOM 2271 O O . ALA B 1 122 ? -3.932 -4.363 -9.977 1 98.88 122 ALA B O 1
ATOM 2272 N N . ILE B 1 123 ? -5.715 -4.496 -8.617 1 98.88 123 ILE B N 1
ATOM 2273 C CA . ILE B 1 123 ? -6.375 -3.346 -9.227 1 98.88 123 ILE B CA 1
ATOM 2274 C C . ILE B 1 123 ? -5.484 -2.113 -9.109 1 98.88 123 ILE B C 1
ATOM 2276 O O . ILE B 1 123 ? -5.305 -1.371 -10.078 1 98.88 123 ILE B O 1
ATOM 2280 N N . GLU B 1 124 ? -4.922 -1.903 -7.945 1 98.38 124 GLU B N 1
ATOM 2281 C CA . GLU B 1 124 ? -4.062 -0.746 -7.711 1 98.38 124 GLU B CA 1
ATOM 2282 C C . GLU B 1 124 ? -2.85 -0.764 -8.641 1 98.38 124 GLU B C 1
ATOM 2284 O O . GLU B 1 124 ? -2.475 0.268 -9.195 1 98.38 124 GLU B O 1
ATOM 2289 N N . LEU B 1 125 ? -2.24 -1.899 -8.789 1 98.44 125 LEU B N 1
ATOM 2290 C CA . LEU B 1 125 ? -1.079 -2.037 -9.656 1 98.44 125 LEU B CA 1
ATOM 2291 C C . LEU B 1 125 ? -1.467 -1.832 -11.117 1 98.44 125 LEU B C 1
ATOM 2293 O O . LEU B 1 125 ? -0.842 -1.038 -11.828 1 98.44 125 LEU B O 1
ATOM 2297 N N . LEU B 1 126 ? -2.486 -2.529 -11.562 1 98.62 126 LEU B N 1
ATOM 2298 C CA . LEU B 1 126 ? -2.859 -2.59 -12.969 1 98.62 126 LEU B CA 1
ATOM 2299 C C . LEU B 1 126 ? -3.398 -1.247 -13.445 1 98.62 126 LEU B C 1
ATOM 2301 O O . LEU B 1 126 ? -3.252 -0.896 -14.617 1 98.62 126 LEU B O 1
ATOM 2305 N N . GLY B 1 127 ? -4.008 -0.574 -12.57 1 98 127 GLY B N 1
ATOM 2306 C CA . GLY B 1 127 ? -4.523 0.741 -12.914 1 98 127 GLY B CA 1
ATOM 2307 C C . GLY B 1 127 ? -3.506 1.85 -12.727 1 98 127 GLY B C 1
ATOM 2308 O O . GLY B 1 127 ? -3.828 3.029 -12.883 1 98 127 GLY B O 1
ATOM 2309 N N . SER B 1 128 ? -2.285 1.58 -12.359 1 97 128 SER B N 1
ATOM 2310 C CA . SER B 1 128 ? -1.243 2.561 -12.078 1 97 128 SER B CA 1
ATOM 2311 C C . SER B 1 128 ? -0.261 2.68 -13.234 1 97 128 SER B C 1
ATOM 2313 O O . SER B 1 128 ? -0.268 1.85 -14.148 1 97 128 SER B O 1
ATOM 2315 N N . PRO B 1 129 ? 0.615 3.678 -13.203 1 95.19 129 PRO B N 1
ATOM 2316 C CA . PRO B 1 129 ? 1.632 3.805 -14.25 1 95.19 129 PRO B CA 1
ATOM 2317 C C . PRO B 1 129 ? 2.854 2.922 -13.992 1 95.19 129 PRO B C 1
ATOM 2319 O O . PRO B 1 129 ? 3.832 2.988 -14.742 1 95.19 129 PRO B O 1
ATOM 2322 N N . ALA B 1 130 ? 2.785 2.107 -12.977 1 95.81 130 ALA B N 1
ATOM 2323 C CA . ALA B 1 130 ? 3.932 1.27 -12.633 1 95.81 130 ALA B CA 1
ATOM 2324 C C . ALA B 1 130 ? 4.309 0.353 -13.797 1 95.81 130 ALA B C 1
ATOM 2326 O O . ALA B 1 130 ? 3.434 -0.164 -14.492 1 95.81 130 ALA B O 1
ATOM 2327 N N . THR B 1 131 ? 5.574 0.107 -13.898 1 97.19 131 THR B N 1
ATOM 2328 C CA . THR B 1 131 ? 6.086 -0.775 -14.945 1 97.19 131 THR B CA 1
ATOM 2329 C C . THR B 1 131 ? 6.145 -2.219 -14.445 1 97.19 131 THR B C 1
ATOM 2331 O O . THR B 1 131 ? 6.785 -2.506 -13.438 1 97.19 131 THR B O 1
ATOM 2334 N N . VAL B 1 132 ? 5.469 -3.064 -15.117 1 98.12 132 VAL B N 1
ATOM 2335 C CA . VAL B 1 132 ? 5.5 -4.492 -14.828 1 98.12 132 VAL B CA 1
ATOM 2336 C C . VAL B 1 132 ? 6.359 -5.215 -15.867 1 98.12 132 VAL B C 1
ATOM 2338 O O . VAL B 1 132 ? 6.227 -4.973 -17.062 1 98.12 132 VAL B O 1
ATOM 2341 N N . LYS B 1 133 ? 7.223 -6.051 -15.422 1 97.81 133 LYS B N 1
ATOM 2342 C CA . LYS B 1 133 ? 8.117 -6.793 -16.312 1 97.81 133 LYS B CA 1
ATOM 2343 C C . LYS B 1 133 ? 8.047 -8.289 -16.031 1 97.81 133 LYS B C 1
ATOM 2345 O O . LYS B 1 133 ? 7.633 -8.703 -14.945 1 97.81 133 LYS B O 1
ATOM 2350 N N . GLU B 1 134 ? 8.438 -9.055 -16.969 1 95.94 134 GLU B N 1
ATOM 2351 C CA . GLU B 1 134 ? 8.664 -10.492 -16.828 1 95.94 134 GLU B CA 1
ATOM 2352 C C . GLU B 1 134 ? 10.133 -10.797 -16.531 1 95.94 134 GLU B C 1
ATOM 2354 O O . GLU B 1 134 ? 11.023 -10.125 -17.062 1 95.94 134 GLU B O 1
ATOM 2359 N N . CYS B 1 135 ? 10.312 -11.75 -15.758 1 95.62 135 CYS B N 1
ATOM 2360 C CA . CYS B 1 135 ? 11.68 -12.156 -15.453 1 95.62 135 CYS B CA 1
ATOM 2361 C C . CYS B 1 135 ? 12.438 -12.516 -16.719 1 95.62 135 CYS B C 1
ATOM 2363 O O . CYS B 1 135 ? 11.898 -13.188 -17.594 1 95.62 135 CYS B O 1
ATOM 2365 N N . GLY B 1 136 ? 13.664 -12.148 -16.797 1 92.38 136 GLY B N 1
ATOM 2366 C CA . GLY B 1 136 ? 14.5 -12.367 -17.969 1 92.38 136 GLY B CA 1
ATOM 2367 C C . GLY B 1 136 ? 15.023 -13.781 -18.062 1 92.38 136 GLY B C 1
ATOM 2368 O O . GLY B 1 136 ? 15.586 -14.172 -19.094 1 92.38 136 GLY B O 1
ATOM 2369 N N . ARG B 1 137 ? 14.891 -14.547 -17.016 1 89.81 137 ARG B N 1
ATOM 2370 C CA . ARG B 1 137 ? 15.305 -15.945 -17.078 1 89.81 137 ARG B CA 1
ATOM 2371 C C . ARG B 1 137 ? 14.273 -16.781 -17.812 1 89.81 137 ARG B C 1
ATOM 2373 O O . ARG B 1 137 ? 13.086 -16.75 -17.5 1 89.81 137 ARG B O 1
ATOM 2380 N N . ASP B 1 138 ? 14.656 -17.609 -18.688 1 84.19 138 ASP B N 1
ATOM 2381 C CA . ASP B 1 138 ? 13.781 -18.344 -19.578 1 84.19 138 ASP B CA 1
ATOM 2382 C C . ASP B 1 138 ? 12.852 -19.281 -18.812 1 84.19 138 ASP B C 1
ATOM 2384 O O . ASP B 1 138 ? 11.688 -19.438 -19.156 1 84.19 138 ASP B O 1
ATOM 2388 N N . ALA B 1 139 ? 13.352 -19.859 -17.797 1 85.44 139 ALA B N 1
ATOM 2389 C CA . ALA B 1 139 ? 12.578 -20.859 -17.078 1 85.44 139 ALA B CA 1
ATOM 2390 C C . ALA B 1 139 ? 11.695 -20.219 -16.016 1 85.44 139 ALA B C 1
ATOM 2392 O O . ALA B 1 139 ? 10.953 -20.906 -15.305 1 85.44 139 ALA B O 1
ATOM 2393 N N . CYS B 1 140 ? 11.758 -18.938 -15.914 1 91.31 140 CYS B N 1
ATOM 2394 C CA . CYS B 1 140 ? 10.992 -18.219 -14.891 1 91.31 140 CYS B CA 1
ATOM 2395 C C . CYS B 1 140 ? 9.914 -17.359 -15.523 1 91.31 140 CYS B C 1
ATOM 2397 O O . CYS B 1 140 ? 10.203 -16.562 -16.422 1 91.31 140 CYS B O 1
ATOM 2399 N N . THR B 1 141 ? 8.688 -17.5 -15.094 1 92.44 141 THR B N 1
ATOM 2400 C CA . THR B 1 141 ? 7.594 -16.719 -15.68 1 92.44 141 THR B CA 1
ATOM 2401 C C . THR B 1 141 ? 7.059 -15.703 -14.672 1 92.44 141 THR B C 1
ATOM 2403 O O . THR B 1 141 ? 5.922 -15.242 -14.789 1 92.44 141 THR B O 1
ATOM 2406 N N . ARG B 1 142 ? 7.848 -15.414 -13.672 1 95.25 142 ARG B N 1
ATOM 2407 C CA . ARG B 1 142 ? 7.426 -14.461 -12.648 1 95.25 142 ARG B CA 1
ATOM 2408 C C . ARG B 1 142 ? 7.398 -13.039 -13.211 1 95.25 142 ARG B C 1
ATOM 2410 O O . ARG B 1 142 ? 8.266 -12.656 -13.992 1 95.25 142 ARG B O 1
ATOM 2417 N N . LEU B 1 143 ? 6.375 -12.32 -12.852 1 97.56 143 LEU B N 1
ATOM 2418 C CA . LEU B 1 143 ? 6.262 -10.898 -13.148 1 97.56 143 LEU B CA 1
ATOM 2419 C C . LEU B 1 143 ? 6.605 -10.062 -11.922 1 97.56 143 LEU B C 1
ATOM 2421 O O . LEU B 1 143 ? 6.406 -10.5 -10.789 1 97.56 143 LEU B O 1
ATOM 2425 N N . TYR B 1 144 ? 7.148 -8.852 -12.133 1 97.81 144 TYR B N 1
ATOM 2426 C CA . TYR B 1 144 ? 7.516 -7.973 -11.023 1 97.81 144 TYR B CA 1
ATOM 2427 C C . TYR B 1 144 ? 7.391 -6.508 -11.422 1 97.81 144 TYR B C 1
ATOM 2429 O O . TYR B 1 144 ? 7.301 -6.188 -12.609 1 97.81 144 TYR B O 1
ATOM 2437 N N . VAL B 1 145 ? 7.258 -5.672 -10.422 1 98 145 VAL B N 1
ATOM 2438 C CA . VAL B 1 145 ? 7.27 -4.227 -10.633 1 98 145 VAL B CA 1
ATOM 2439 C C . VAL B 1 145 ? 8.711 -3.73 -10.727 1 98 145 VAL B C 1
ATOM 2441 O O . VAL B 1 145 ? 9.508 -3.951 -9.812 1 98 145 VAL B O 1
ATOM 2444 N N . ASP B 1 146 ? 9.086 -3.121 -11.812 1 96.31 146 ASP B N 1
ATOM 2445 C CA . ASP B 1 146 ? 10.422 -2.549 -11.953 1 96.31 146 ASP B CA 1
ATOM 2446 C C . ASP B 1 146 ? 10.469 -1.119 -11.422 1 96.31 146 ASP B C 1
ATOM 2448 O O . ASP B 1 146 ? 10.133 -0.174 -12.141 1 96.31 146 ASP B O 1
ATOM 2452 N N . ALA B 1 147 ? 10.977 -0.959 -10.188 1 89.25 147 ALA B N 1
ATOM 2453 C CA . ALA B 1 147 ? 11.094 0.35 -9.555 1 89.25 147 ALA B CA 1
ATOM 2454 C C . ALA B 1 147 ? 12.508 0.902 -9.68 1 89.25 147 ALA B C 1
ATOM 2456 O O . ALA B 1 147 ? 12.859 1.882 -9.016 1 89.25 147 ALA B O 1
ATOM 2457 N N . SER B 1 148 ? 13.32 0.207 -10.445 1 87.62 148 SER B N 1
ATOM 2458 C CA . SER B 1 148 ? 14.711 0.636 -10.57 1 87.62 148 SER B CA 1
ATOM 2459 C C . SER B 1 148 ? 14.82 1.944 -11.344 1 87.62 148 SER B C 1
ATOM 2461 O O . SER B 1 148 ? 13.953 2.266 -12.156 1 87.62 148 SER B O 1
ATOM 2463 N N . ARG B 1 149 ? 15.891 2.641 -10.953 1 81.12 149 ARG B N 1
ATOM 2464 C CA . ARG B 1 149 ? 16.188 3.865 -11.695 1 81.12 149 ARG B CA 1
ATOM 2465 C C . ARG B 1 149 ? 16.469 3.562 -13.164 1 81.12 149 ARG B C 1
ATOM 2467 O O . ARG B 1 149 ? 17.312 2.715 -13.477 1 81.12 149 ARG B O 1
ATOM 2474 N N . GLY B 1 150 ? 15.695 3.994 -14.109 1 84.94 150 GLY B N 1
ATOM 2475 C CA . GLY B 1 150 ? 15.922 3.814 -15.539 1 84.94 150 GLY B CA 1
ATOM 2476 C C . GLY B 1 150 ? 15.234 2.58 -16.094 1 84.94 150 GLY B C 1
ATOM 2477 O O . GLY B 1 150 ? 15.273 2.34 -17.312 1 84.94 150 GLY B O 1
ATOM 2478 N N . GLY B 1 151 ? 14.742 1.747 -15.211 1 88.69 151 GLY B N 1
ATOM 2479 C CA . GLY B 1 151 ? 14.016 0.576 -15.672 1 88.69 151 GLY B CA 1
ATOM 2480 C C . GLY B 1 151 ? 14.922 -0.525 -16.188 1 88.69 151 GLY B C 1
ATOM 2481 O O . GLY B 1 151 ? 14.625 -1.159 -17.203 1 88.69 151 GLY B O 1
ATOM 2482 N N . THR B 1 152 ? 16 -0.766 -15.453 1 90.12 152 THR B N 1
ATOM 2483 C CA . THR B 1 152 ? 17.031 -1.63 -16.031 1 90.12 152 THR B CA 1
ATOM 2484 C C . THR B 1 152 ? 17 -3.01 -15.375 1 90.12 152 THR B C 1
ATOM 2486 O O . THR B 1 152 ? 17.734 -3.91 -15.789 1 90.12 152 THR B O 1
ATOM 2489 N N . ARG B 1 153 ? 16.156 -3.17 -14.398 1 92.12 153 ARG B N 1
ATOM 2490 C CA . ARG B 1 153 ? 16.062 -4.469 -13.742 1 92.12 153 ARG B CA 1
ATOM 2491 C C . ARG B 1 153 ? 15.594 -5.543 -14.719 1 92.12 153 ARG B C 1
ATOM 2493 O O . ARG B 1 153 ? 14.633 -5.336 -15.461 1 92.12 153 ARG B O 1
ATOM 2500 N N . ARG B 1 154 ? 16.328 -6.715 -14.664 1 92.81 154 ARG B N 1
ATOM 2501 C CA . ARG B 1 154 ? 16.031 -7.762 -15.641 1 92.81 154 ARG B CA 1
ATOM 2502 C C . ARG B 1 154 ? 15.438 -8.992 -14.961 1 92.81 154 ARG B C 1
ATOM 2504 O O . ARG B 1 154 ? 14.742 -9.781 -15.602 1 92.81 154 ARG B O 1
ATOM 2511 N N . TRP B 1 155 ? 15.805 -9.055 -13.711 1 93.25 155 TRP B N 1
ATOM 2512 C CA . TRP B 1 155 ? 15.445 -10.281 -12.992 1 93.25 155 TRP B CA 1
ATOM 2513 C C . TRP B 1 155 ? 14.422 -9.992 -11.898 1 93.25 155 TRP B C 1
ATOM 2515 O O . TRP B 1 155 ? 14.484 -8.945 -11.242 1 93.25 155 TRP B O 1
ATOM 2525 N N . CYS B 1 156 ? 13.602 -11 -11.617 1 93.94 156 CYS B N 1
ATOM 2526 C CA . CYS B 1 156 ? 12.641 -10.875 -10.523 1 93.94 156 CYS B CA 1
ATOM 2527 C C . CYS B 1 156 ? 13.336 -10.961 -9.172 1 93.94 156 CYS B C 1
ATOM 2529 O O . CYS B 1 156 ? 12.93 -10.297 -8.211 1 93.94 156 CYS B O 1
ATOM 2531 N N . ASP B 1 157 ? 14.312 -11.797 -9.156 1 91.25 157 ASP B N 1
ATOM 2532 C CA . ASP B 1 157 ? 15.164 -11.969 -7.984 1 91.25 157 ASP B CA 1
ATOM 2533 C C . ASP B 1 157 ? 16.625 -12.125 -8.383 1 91.25 157 ASP B C 1
ATOM 2535 O O . ASP B 1 157 ? 17.016 -13.164 -8.93 1 91.25 157 ASP B O 1
ATOM 2539 N N . MET B 1 158 ? 17.391 -11.25 -7.996 1 86.62 158 MET B N 1
ATOM 2540 C CA . MET B 1 158 ? 18.781 -11.273 -8.398 1 86.62 158 MET B CA 1
ATOM 2541 C C . MET B 1 158 ? 19.5 -12.477 -7.789 1 86.62 158 MET B C 1
ATOM 2543 O O . MET B 1 158 ? 20.359 -13.078 -8.43 1 86.62 158 MET B O 1
ATOM 2547 N N . THR B 1 159 ? 19.109 -12.797 -6.539 1 86.69 159 THR B N 1
ATOM 2548 C CA . THR B 1 159 ? 19.812 -13.859 -5.828 1 86.69 159 THR B CA 1
ATOM 2549 C C . THR B 1 159 ? 19.484 -15.219 -6.43 1 86.69 159 THR B C 1
ATOM 2551 O O . THR B 1 159 ? 20.344 -16.109 -6.473 1 86.69 159 THR B O 1
ATOM 2554 N N . ILE B 1 160 ? 18.328 -15.359 -6.961 1 87.38 160 ILE B N 1
ATOM 2555 C CA . ILE B 1 160 ? 17.938 -16.656 -7.5 1 87.38 160 ILE B CA 1
ATOM 2556 C C . ILE B 1 160 ? 18.016 -16.641 -9.023 1 87.38 160 ILE B C 1
ATOM 2558 O O . ILE B 1 160 ? 18.922 -17.234 -9.609 1 87.38 160 ILE B O 1
ATOM 2562 N N . CYS B 1 161 ? 17.266 -15.906 -9.641 1 90.12 161 CYS B N 1
ATOM 2563 C CA . CYS B 1 161 ? 17.203 -15.906 -11.094 1 90.12 161 CYS B CA 1
ATOM 2564 C C . CYS B 1 161 ? 18.438 -15.25 -11.695 1 90.12 161 CYS B C 1
ATOM 2566 O O . CYS B 1 161 ? 18.969 -15.719 -12.695 1 90.12 161 CYS B O 1
ATOM 2568 N N . GLY B 1 162 ? 18.875 -14.172 -11.094 1 85.25 162 GLY B N 1
ATOM 2569 C CA . GLY B 1 162 ? 20.078 -13.508 -11.586 1 85.25 162 GLY B CA 1
ATOM 2570 C C . GLY B 1 162 ? 21.312 -14.391 -11.531 1 85.25 162 GLY B C 1
ATOM 2571 O O . GLY B 1 162 ? 22 -14.562 -12.539 1 85.25 162 GLY B O 1
ATOM 2572 N N . ASN B 1 163 ? 21.484 -15.016 -10.438 1 87.06 163 ASN B N 1
ATOM 2573 C CA . ASN B 1 163 ? 22.625 -15.898 -10.242 1 87.06 163 ASN B CA 1
ATOM 2574 C C . ASN B 1 163 ? 22.562 -17.125 -11.148 1 87.06 163 ASN B C 1
ATOM 2576 O O . ASN B 1 163 ? 23.578 -17.562 -11.688 1 87.06 163 ASN B O 1
ATOM 2580 N N . ARG B 1 164 ? 21.453 -17.625 -11.305 1 82.56 164 ARG B N 1
ATOM 2581 C CA . ARG B 1 164 ? 21.297 -18.781 -12.18 1 82.56 164 ARG B CA 1
ATOM 2582 C C . ARG B 1 164 ? 21.609 -18.406 -13.633 1 82.56 164 ARG B C 1
ATOM 2584 O O . ARG B 1 164 ? 22.25 -19.188 -14.344 1 82.56 164 ARG B O 1
ATOM 2591 N N . ALA B 1 165 ? 21.125 -17.297 -14.047 1 81.31 165 ALA B N 1
ATOM 2592 C CA . ALA B 1 165 ? 21.406 -16.844 -15.398 1 81.31 165 ALA B CA 1
ATOM 2593 C C . ALA B 1 165 ? 22.891 -16.609 -15.602 1 81.31 165 ALA B C 1
ATOM 2595 O O . ALA B 1 165 ? 23.453 -16.969 -16.625 1 81.31 165 ALA B O 1
ATOM 2596 N N . LYS B 1 166 ? 23.453 -15.961 -14.641 1 84.06 166 LYS B N 1
ATOM 2597 C CA . LYS B 1 166 ? 24.891 -15.703 -14.703 1 84.06 166 LYS B CA 1
ATOM 2598 C C . LYS B 1 166 ? 25.688 -17 -14.758 1 84.06 166 LYS B C 1
ATOM 2600 O O . LYS B 1 166 ? 26.641 -17.125 -15.523 1 84.06 166 LYS B O 1
ATOM 2605 N N . SER B 1 167 ? 2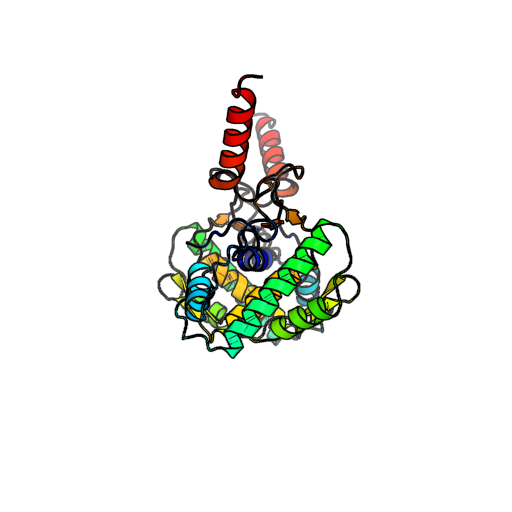5.312 -17.938 -13.938 1 85.06 167 SER B N 1
ATOM 2606 C CA . SER B 1 167 ? 25.953 -19.25 -13.914 1 85.06 167 SER B CA 1
ATOM 2607 C C . SER B 1 167 ? 25.797 -19.953 -15.258 1 85.06 167 SER B C 1
ATOM 2609 O O . SER B 1 167 ? 26.766 -20.547 -15.766 1 85.06 167 SER B O 1
ATOM 2611 N N . ALA B 1 168 ? 24.688 -19.953 -15.758 1 82.69 168 ALA B N 1
ATOM 2612 C CA . ALA B 1 168 ? 24.422 -20.578 -17.047 1 82.69 168 ALA B CA 1
ATOM 2613 C C . ALA B 1 168 ? 25.266 -19.938 -18.141 1 82.69 168 ALA B C 1
ATOM 2615 O O . ALA B 1 168 ? 25.828 -20.641 -19 1 82.69 168 ALA B O 1
ATOM 2616 N N . ALA B 1 169 ? 25.328 -18.656 -18.141 1 83.44 169 ALA B N 1
ATOM 2617 C CA . ALA B 1 169 ? 26.141 -17.938 -19.125 1 83.44 169 ALA B CA 1
ATOM 2618 C C . ALA B 1 169 ? 27.609 -18.297 -19 1 83.44 169 ALA B C 1
ATOM 2620 O O . ALA B 1 169 ? 28.312 -18.453 -20 1 83.44 169 ALA B O 1
ATOM 2621 N N . PHE B 1 170 ? 28 -18.406 -17.828 1 86.75 170 PHE B N 1
ATOM 2622 C CA . PHE B 1 170 ? 29.391 -18.781 -17.562 1 86.75 170 PHE B CA 1
ATOM 2623 C C . PHE B 1 170 ? 29.672 -20.188 -18.094 1 86.75 170 PHE B C 1
ATOM 2625 O O . PHE B 1 170 ? 30.688 -20.406 -18.766 1 86.75 170 PHE B O 1
ATOM 2632 N N . ARG B 1 171 ? 28.844 -21.125 -17.828 1 86.88 171 ARG B N 1
ATOM 2633 C CA . ARG B 1 171 ? 28.984 -22.5 -18.297 1 86.88 171 ARG B CA 1
ATOM 2634 C C . ARG B 1 171 ? 28.984 -22.547 -19.812 1 86.88 171 ARG B C 1
ATOM 2636 O O . ARG B 1 171 ? 29.766 -23.297 -20.406 1 86.88 171 ARG B O 1
ATOM 2643 N N . ALA B 1 172 ? 28.141 -21.828 -20.406 1 85.62 172 ALA B N 1
ATOM 2644 C CA . ALA B 1 172 ? 28.047 -21.781 -21.859 1 85.62 172 ALA B CA 1
ATOM 2645 C C . ALA B 1 172 ? 29.328 -21.234 -22.469 1 85.62 172 ALA B C 1
ATOM 2647 O O . ALA B 1 172 ? 29.75 -21.688 -23.531 1 85.62 172 ALA B O 1
ATOM 2648 N N . ARG B 1 173 ? 29.859 -20.328 -21.734 1 86.5 173 ARG B N 1
ATOM 2649 C CA . ARG B 1 173 ? 31.109 -19.734 -22.203 1 86.5 173 ARG B CA 1
ATOM 2650 C C . ARG B 1 173 ? 32.281 -20.719 -22.047 1 86.5 173 ARG B C 1
ATOM 2652 O O . ARG B 1 173 ? 33.25 -20.656 -22.812 1 86.5 173 ARG B O 1
ATOM 2659 N N . GLN B 1 174 ? 32.188 -21.547 -21.125 1 80.75 174 GLN B N 1
ATOM 2660 C CA . GLN B 1 174 ? 33.219 -22.516 -20.859 1 80.75 174 GLN B CA 1
ATOM 2661 C C . GLN B 1 174 ? 33.031 -23.766 -21.688 1 80.75 174 GLN B C 1
ATOM 2663 O O . GLN B 1 174 ? 33.969 -24.562 -21.844 1 80.75 174 GLN B O 1
ATOM 2668 N N . ALA B 1 175 ? 31.938 -24.062 -22.078 1 72.44 175 ALA B N 1
ATOM 2669 C CA . ALA B 1 175 ? 31.703 -25.266 -22.875 1 72.44 175 ALA B CA 1
ATOM 2670 C C . ALA B 1 175 ? 32.5 -25.219 -24.172 1 72.44 175 ALA B C 1
ATOM 2672 O O . ALA B 1 175 ? 32.5 -24.219 -24.891 1 72.44 175 ALA B O 1
ATOM 2673 N N . PRO B 1 176 ? 33.531 -26.078 -24.203 1 65.06 176 PRO B N 1
ATOM 2674 C CA . PRO B 1 176 ? 34.344 -26.188 -25.422 1 65.06 176 PRO B CA 1
ATOM 2675 C C . PRO B 1 176 ? 33.5 -26.234 -26.688 1 65.06 176 PRO B C 1
ATOM 2677 O O . PRO B 1 176 ? 32.375 -26.703 -26.672 1 65.06 176 PRO B O 1
ATOM 2680 N N . GLU B 1 177 ? 33.875 -25.406 -27.781 1 53.97 177 GLU B N 1
ATOM 2681 C CA . GLU B 1 177 ? 33.312 -25.656 -29.109 1 53.97 177 GLU B CA 1
ATOM 2682 C C . GLU B 1 177 ? 33.469 -27.125 -29.5 1 53.97 177 GLU B C 1
ATOM 2684 O O . GLU B 1 177 ? 34.5 -27.75 -29.203 1 53.97 177 GLU B O 1
#

Secondary structure (DSSP, 8-state):
-----SSSHHHHHHTTB--SSSS--BS--SHHHHHHHHHHTTS-SS-PPP-HHHHHHHHHHHHHHHHHHHHHHTTPPPPHHHHHHHHHHHTS---EEEE-TTS-EEEE--HHHHHHHHHHHHHHHHTSS--EEE-SSTT---EEE--SGGG----S-IIIIIHHHHHHHHHHHHS--/-----SSSHHHHHHTTB--SSSS--BS--SHHHHHHHHHHTTS-SS-PPP-HHHHHHHHHHHHHHHHHHHHHHTTPPPPHHHHHHHHHHHTS---EEEE-TTS-EEEE--HHHHHHHHHHHHHHHHTSSPPEEE-SSTT---EEE--SGGG----S-IIIIIHHHHHHHHHHHHS--

Solvent-accessible surface area (b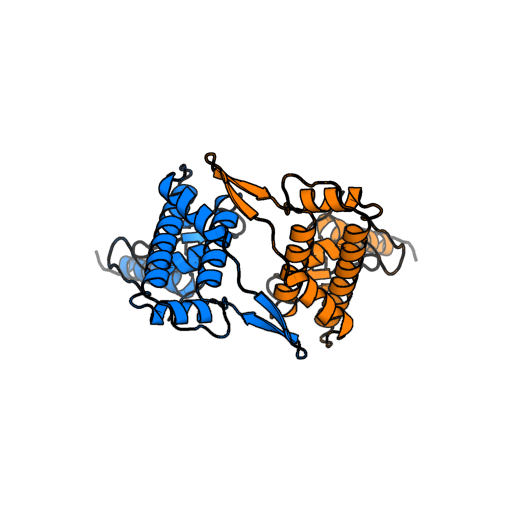ackbone atoms only — not comparable to full-atom values): 18899 Å² total; per-residue (Å²): 137,88,70,84,57,15,82,40,66,30,40,27,53,31,35,40,40,45,11,76,84,74,62,76,40,64,66,66,80,44,32,67,40,47,34,51,45,38,39,75,69,66,46,22,75,58,66,59,86,45,46,70,67,57,39,51,50,47,52,54,47,29,51,32,50,40,54,40,48,51,23,51,50,68,73,45,76,66,56,64,71,40,51,52,50,38,32,58,41,25,69,46,60,55,48,46,53,36,63,43,92,89,46,45,60,44,33,38,58,61,66,66,13,46,51,9,46,34,26,40,42,36,41,57,51,66,36,41,90,67,48,44,41,64,26,67,43,87,74,36,62,33,45,22,52,50,82,46,85,89,59,68,72,50,48,49,38,55,82,55,48,36,45,51,49,52,49,51,52,50,50,61,68,61,50,76,132,137,89,69,84,56,16,82,42,66,30,40,25,53,31,36,38,39,45,12,74,84,74,61,75,39,63,65,65,80,44,34,67,40,47,35,50,46,38,40,76,70,66,46,23,74,58,66,62,86,46,47,70,68,57,39,52,51,47,52,51,47,31,52,32,46,41,55,40,47,51,23,52,49,68,72,46,76,66,56,66,71,38,52,51,49,39,33,56,41,25,68,46,61,55,46,44,54,35,62,44,93,87,46,45,60,43,32,39,58,60,66,66,14,46,52,8,44,33,25,40,43,36,43,57,50,65,36,42,90,68,48,44,42,64,27,66,43,87,74,36,63,34,44,22,53,51,82,47,86,90,57,68,72,50,48,50,36,56,84,54,49,37,45,50,49,52,49,52,52,50,50,61,70,62,51,77,131

Nearest PDB structures (foldseek):
  3h0n-assembly1_A-2  TM=6.979E-01  e=3.605E-08  Jannaschia sp. CCS1
  5mec-assembly1_A  TM=2.767E-01  e=7.266E-01  Saccharomyces cerevisiae
  7ur4-assembly1_C  TM=2.373E-01  e=1.637E+00  human metapneumovirus
  7qp6-assembly1_V  TM=2.753E-01  e=5.532E+00  Homo sapiens
  8cw9-assembly1_A  TM=1.329E-01  e=3.097E+00  human metapneumovirus